Protein AF-A0A182IVU2-F1 (afdb_monomer_lite)

Secondary structure (DSSP, 8-state):
-HHHHHHHHHHT---SS--SHHHHHHH-EEETT-HHHHHHHHHHTTS--EEEEEEEEETTEEEEEEEETTEEEEEEEESHHHHHHHHHHHHHHHHHHHSEEE---SS--TT--SB--------TTS--TTSHHHHHHHHTT--SS--STTS-S-SSPPP-----S-SPTT----------GGGTTTT--S-HHHHHHHHHHHHHH--SS---B-TTS-HHHHHHHT-

pLDDT: mean 79.56, std 14.29, range [41.53, 97.25]

InterPro domains:
  IPR000467 G-patch domain [PF01585] (130-171)
  IPR000467 G-patch domain [PS50174] (129-174)
  IPR000467 G-patch domain [SM00443] (127-172)
  IPR039146 G patch domain and ankyrin repeat-containing protein 1 [PTHR20923] (47-181)

Organism: Anopheles atroparvus (NCBI:txid41427)

Sequence (227 aa):
MDNMRRWQIENLRPIIPTYTLADIFQNIVVVNNSLKETTEWFERLGGGTISLVMQQLQYGVYEVKAYVCNFFITKSAGPYEQAHSQCVADLVEILKNYCYQVNYIRRFPMLHYNVEKLTGETDPKCLRKDNVGYRMLQRLGWTGGPLGYKQTGIVDPINVPAKHDRRGLGCTKETKKKRSSKVLESECTMDTAFYGDLMESALVRKPYYDLIFSPEFTESERIILTR

Foldseek 3Di:
DVVVVVVVVVQQDQDPPDDDPLSLQSLFEAEQLDPVVRQVVCVVVVSFGKDWDWDDDDVQKIKIWIDTNNHTDDIAMGGPVVRVVVNSVVVSVVSVVRHHYDYDDPDDDLPDAPAEFPPPPPPVQDDDCPDPVNVVCVVVVDPAAADDPVSPHDRGDDDDDDDPDPDDPPDPDDPPDPDDLVVLVVPDPGDLVVLLVVLVVCVVVVDPDDRGYRPPDDPSNVVSSVD

Structure (mmCIF, N/CA/C/O backbone):
data_AF-A0A182IVU2-F1
#
_entry.id   AF-A0A182IVU2-F1
#
loop_
_atom_site.group_PDB
_atom_site.id
_atom_site.type_symbol
_atom_site.label_atom_id
_atom_site.label_alt_id
_atom_site.label_comp_id
_atom_site.label_asym_id
_atom_site.label_entity_id
_atom_site.label_seq_id
_atom_site.pdbx_PDB_ins_code
_atom_site.Cartn_x
_atom_site.Cartn_y
_atom_site.Cartn_z
_atom_site.occupancy
_atom_site.B_iso_or_equiv
_atom_site.auth_seq_id
_atom_site.auth_comp_id
_atom_site.auth_asym_id
_atom_site.auth_atom_id
_atom_site.pdbx_PDB_model_num
ATOM 1 N N . MET A 1 1 ? 12.479 -21.471 2.595 1.00 48.94 1 MET A N 1
ATOM 2 C CA . MET A 1 1 ? 11.601 -20.279 2.581 1.00 48.94 1 MET A CA 1
ATOM 3 C C . MET A 1 1 ? 10.226 -20.564 1.975 1.00 48.94 1 MET A C 1
ATOM 5 O O . MET A 1 1 ? 9.259 -19.974 2.440 1.00 48.94 1 MET A O 1
ATOM 9 N N . ASP A 1 2 ? 10.095 -21.506 1.034 1.00 59.75 2 ASP A N 1
ATOM 10 C CA . ASP A 1 2 ? 8.807 -21.796 0.375 1.00 59.75 2 ASP A CA 1
ATOM 11 C C . ASP A 1 2 ? 7.715 -22.376 1.287 1.00 59.75 2 ASP A C 1
ATOM 13 O O . ASP A 1 2 ? 6.562 -21.977 1.161 1.00 59.75 2 ASP A O 1
ATOM 17 N N . ASN A 1 3 ? 8.048 -23.245 2.251 1.00 64.00 3 ASN A N 1
ATOM 18 C CA . ASN A 1 3 ? 7.046 -23.807 3.175 1.00 64.00 3 ASN A CA 1
ATOM 19 C C . ASN A 1 3 ? 6.442 -22.763 4.123 1.00 64.00 3 ASN A C 1
ATOM 21 O O . ASN A 1 3 ? 5.240 -22.782 4.360 1.00 64.00 3 ASN A O 1
ATOM 25 N N . MET A 1 4 ? 7.248 -21.821 4.621 1.00 56.78 4 MET A N 1
ATOM 26 C CA . MET A 1 4 ? 6.752 -20.767 5.511 1.00 56.78 4 MET A CA 1
ATOM 27 C C . MET A 1 4 ? 5.857 -19.781 4.759 1.00 56.78 4 MET A C 1
ATOM 29 O O . MET A 1 4 ? 4.796 -19.413 5.251 1.00 56.78 4 MET A O 1
ATOM 33 N N . ARG A 1 5 ? 6.236 -19.421 3.528 1.00 59.81 5 ARG A N 1
ATOM 34 C CA . ARG A 1 5 ? 5.429 -18.545 2.675 1.00 59.81 5 ARG A CA 1
ATOM 35 C C . ARG A 1 5 ? 4.108 -19.200 2.263 1.00 59.81 5 ARG A C 1
ATOM 37 O O . ARG A 1 5 ? 3.079 -18.537 2.273 1.00 59.81 5 ARG A O 1
ATOM 44 N N . ARG A 1 6 ? 4.119 -20.497 1.935 1.00 65.38 6 ARG A N 1
ATOM 45 C CA . ARG A 1 6 ? 2.897 -21.266 1.637 1.00 65.38 6 ARG A CA 1
ATOM 46 C C . ARG A 1 6 ? 1.967 -21.338 2.846 1.00 65.38 6 ARG A C 1
ATOM 48 O O . ARG A 1 6 ? 0.792 -21.026 2.704 1.00 65.38 6 ARG A O 1
ATOM 55 N N . TRP A 1 7 ? 2.508 -21.632 4.028 1.00 66.75 7 TRP A N 1
ATOM 56 C CA . TRP A 1 7 ? 1.748 -21.645 5.280 1.00 66.75 7 TRP A CA 1
ATOM 57 C C . TRP A 1 7 ? 1.152 -20.268 5.620 1.00 66.75 7 TRP A C 1
ATOM 59 O O . TRP A 1 7 ? 0.004 -20.169 6.042 1.00 66.75 7 TRP A O 1
ATOM 69 N N . GLN A 1 8 ? 1.892 -19.180 5.383 1.00 61.16 8 GLN A N 1
ATOM 70 C CA . GLN A 1 8 ? 1.375 -17.817 5.554 1.00 61.16 8 GLN A CA 1
ATOM 71 C C . GLN A 1 8 ? 0.229 -17.508 4.579 1.00 61.16 8 GLN A C 1
ATOM 73 O O . GLN A 1 8 ? -0.778 -16.947 4.991 1.00 61.16 8 GLN A O 1
ATOM 78 N N . ILE A 1 9 ? 0.347 -17.901 3.306 1.00 65.56 9 ILE A N 1
ATOM 79 C CA . ILE A 1 9 ? -0.699 -17.688 2.290 1.00 65.56 9 ILE A CA 1
ATOM 80 C C . ILE A 1 9 ? -1.964 -18.502 2.600 1.00 65.56 9 ILE A C 1
ATOM 82 O O . ILE A 1 9 ? -3.071 -18.011 2.394 1.00 65.56 9 ILE A O 1
ATOM 86 N N . GLU A 1 10 ? -1.825 -19.728 3.107 1.00 64.88 10 GLU A N 1
ATOM 87 C CA . GLU A 1 10 ? -2.974 -20.546 3.514 1.00 64.88 10 GLU A CA 1
ATOM 88 C C . GLU A 1 10 ? -3.738 -19.946 4.701 1.00 64.88 10 GLU A C 1
ATOM 90 O O . GLU A 1 10 ? -4.965 -20.024 4.721 1.00 64.88 10 GLU A O 1
ATOM 95 N N . ASN A 1 11 ? -3.043 -19.282 5.631 1.00 64.62 11 ASN A N 1
ATOM 96 C CA . ASN A 1 11 ? -3.657 -18.629 6.794 1.00 64.62 11 ASN A CA 1
ATOM 97 C C . ASN A 1 11 ? -4.231 -17.227 6.515 1.00 64.62 11 ASN A C 1
ATOM 99 O O . ASN A 1 11 ? -4.993 -16.714 7.331 1.00 64.62 11 ASN A O 1
ATOM 103 N N . LEU A 1 12 ? -3.915 -16.620 5.366 1.00 68.69 12 LEU A N 1
ATOM 104 C CA . LEU A 1 12 ? -4.453 -15.319 4.936 1.00 68.69 12 LEU A CA 1
ATOM 105 C C . LEU A 1 12 ? -5.815 -15.424 4.231 1.00 68.69 12 LEU A C 1
ATOM 107 O O . LEU A 1 12 ? -6.271 -14.466 3.605 1.00 68.69 12 LEU A O 1
ATOM 111 N N . ARG A 1 13 ? -6.464 -16.590 4.273 1.00 72.69 13 ARG A N 1
ATOM 112 C CA . ARG A 1 13 ? -7.792 -16.754 3.683 1.00 72.69 13 ARG A CA 1
ATOM 113 C C . ARG A 1 13 ? -8.841 -16.112 4.592 1.00 72.69 13 ARG A C 1
ATOM 115 O O . ARG A 1 13 ? -8.870 -16.444 5.776 1.00 72.69 13 ARG A O 1
ATOM 122 N N . PRO A 1 14 ? -9.713 -15.244 4.053 1.00 75.38 14 PRO A N 1
ATOM 123 C CA . PRO A 1 14 ? -10.787 -14.673 4.843 1.00 75.38 14 PRO A CA 1
ATOM 124 C C . PRO A 1 14 ? -11.773 -15.770 5.262 1.00 75.38 14 PRO A C 1
ATOM 126 O O . PRO A 1 14 ? -12.156 -16.621 4.454 1.00 75.38 14 PRO A O 1
ATOM 129 N N . ILE A 1 15 ? -12.189 -15.746 6.525 1.00 80.38 15 ILE A N 1
ATOM 130 C CA . ILE A 1 15 ? -13.212 -16.632 7.076 1.00 80.38 15 ILE A CA 1
ATOM 131 C C . ILE A 1 15 ? -14.576 -16.033 6.758 1.00 80.38 15 ILE A C 1
ATOM 133 O O . ILE A 1 15 ? -14.937 -14.976 7.269 1.00 80.38 15 ILE A O 1
ATOM 137 N N . ILE A 1 16 ? -15.346 -16.702 5.905 1.00 79.12 16 ILE A N 1
ATOM 138 C CA . ILE A 1 16 ? -16.698 -16.279 5.537 1.00 79.12 16 ILE A CA 1
ATOM 139 C C . ILE A 1 16 ? -17.607 -17.512 5.584 1.00 79.12 16 ILE A C 1
ATOM 141 O O . ILE A 1 16 ? -17.300 -18.496 4.907 1.00 79.12 16 ILE A O 1
ATOM 145 N N . PRO A 1 17 ? -18.738 -17.481 6.312 1.00 78.94 17 PRO A N 1
ATOM 146 C CA . PRO A 1 17 ? -19.243 -16.393 7.166 1.00 78.94 17 PRO A CA 1
ATOM 147 C C . PRO A 1 17 ? -18.521 -16.284 8.525 1.00 78.94 17 PRO A C 1
ATOM 149 O O . PRO A 1 17 ? -18.014 -17.269 9.051 1.00 78.94 17 PRO A O 1
ATOM 152 N N . THR A 1 18 ? -18.500 -15.081 9.108 1.00 81.50 18 THR A N 1
ATOM 153 C CA . THR A 1 18 ? -17.927 -14.813 10.441 1.00 81.50 18 THR A CA 1
ATOM 154 C C . THR A 1 18 ? -18.971 -14.994 11.541 1.00 81.50 18 THR A C 1
ATOM 156 O O . THR A 1 18 ? -20.041 -14.386 11.460 1.00 81.50 18 THR A O 1
ATOM 159 N N . TYR A 1 19 ? -18.653 -15.748 12.597 1.00 81.38 19 TYR A N 1
ATOM 160 C CA . TYR A 1 19 ? -19.562 -15.955 13.738 1.00 81.38 19 TYR A CA 1
ATOM 161 C C . TYR A 1 19 ? -18.982 -15.473 15.065 1.00 81.38 19 TYR A C 1
ATOM 163 O O . TYR A 1 19 ? -19.731 -15.115 15.975 1.00 81.38 19 TYR A O 1
ATOM 171 N N . THR A 1 20 ? -17.657 -15.462 15.182 1.00 87.25 20 THR A N 1
ATOM 172 C CA . THR A 1 20 ? -16.948 -15.060 16.393 1.00 87.25 20 THR A CA 1
ATOM 173 C C . THR A 1 20 ? -16.102 -13.812 16.161 1.00 87.25 20 THR A C 1
ATOM 175 O O . THR A 1 20 ? -15.758 -13.457 15.034 1.00 87.25 20 THR A O 1
ATOM 178 N N . LEU A 1 21 ? -15.721 -13.154 17.257 1.00 85.69 21 LEU A N 1
ATOM 179 C CA . LEU A 1 21 ? -14.809 -12.010 17.224 1.00 85.69 21 LEU A CA 1
ATOM 180 C C . LEU A 1 21 ? -13.424 -12.384 16.663 1.00 85.69 21 LEU A C 1
ATOM 182 O O . LEU A 1 21 ? -12.796 -11.570 15.993 1.00 85.69 21 LEU A O 1
ATOM 186 N N . ALA A 1 22 ? -12.976 -13.623 16.885 1.00 86.75 22 ALA A N 1
ATOM 187 C CA . ALA A 1 22 ? -11.723 -14.128 16.330 1.00 86.75 22 ALA A CA 1
ATOM 188 C C . ALA A 1 22 ? -11.781 -14.238 14.797 1.00 86.75 22 ALA A C 1
ATOM 190 O O . ALA A 1 22 ? -10.858 -13.780 14.125 1.00 86.75 22 ALA A O 1
ATOM 191 N N . ASP A 1 23 ? -12.889 -14.753 14.248 1.00 87.50 23 ASP A N 1
ATOM 192 C CA . ASP A 1 23 ? -13.089 -14.850 12.793 1.00 87.50 23 ASP A CA 1
ATOM 193 C C . ASP A 1 23 ? -13.058 -13.463 12.138 1.00 87.50 23 ASP A C 1
ATOM 195 O O . ASP A 1 23 ? -12.483 -13.269 11.069 1.00 87.50 23 ASP A O 1
ATOM 199 N N . ILE A 1 24 ? -13.662 -12.478 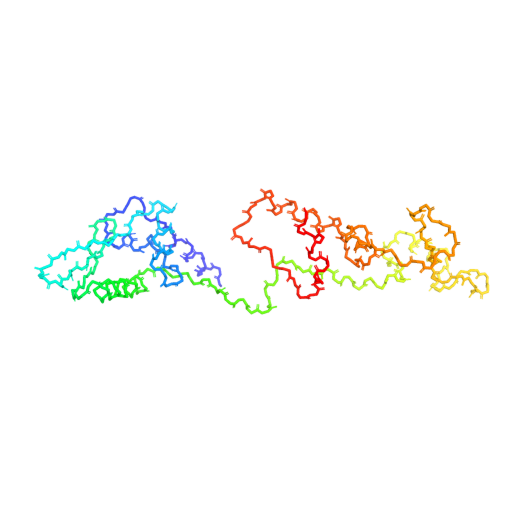12.809 1.00 87.31 24 ILE A N 1
ATOM 200 C CA . ILE A 1 24 ? -13.684 -11.087 12.356 1.00 87.31 24 ILE A CA 1
ATOM 201 C C . ILE A 1 24 ? -12.268 -10.505 12.347 1.00 87.31 24 ILE A C 1
ATOM 203 O O . ILE A 1 24 ? -11.863 -9.915 11.350 1.00 87.31 24 ILE A O 1
ATOM 207 N N . PHE A 1 25 ? -11.498 -10.683 13.422 1.00 89.19 25 PHE A N 1
ATOM 208 C CA . PHE A 1 25 ? -10.127 -10.170 13.505 1.00 89.19 25 PHE A CA 1
ATOM 209 C C . PHE A 1 25 ? -9.191 -10.798 12.471 1.00 89.19 25 PHE A C 1
ATOM 211 O O . PHE A 1 25 ? -8.332 -10.102 11.934 1.00 89.19 25 PHE A O 1
ATOM 218 N N . GLN A 1 26 ? -9.400 -12.067 12.112 1.00 86.94 26 GLN A N 1
ATOM 219 C CA . GLN A 1 26 ? -8.646 -12.707 11.032 1.00 86.94 26 GLN A CA 1
ATOM 220 C C . GLN A 1 26 ? -8.914 -12.069 9.659 1.00 86.94 26 GLN A C 1
ATOM 222 O O . GLN A 1 26 ? -8.038 -12.075 8.793 1.00 86.94 26 GLN A O 1
ATOM 227 N N . ASN A 1 27 ? -10.090 -11.467 9.474 1.00 88.25 27 ASN A N 1
ATOM 228 C CA . ASN A 1 27 ? -10.468 -10.772 8.245 1.00 88.25 27 ASN A CA 1
ATOM 229 C C . ASN A 1 27 ? -10.040 -9.299 8.212 1.00 88.25 27 ASN A C 1
ATOM 231 O O . ASN A 1 27 ? -10.160 -8.655 7.167 1.00 88.25 27 ASN A O 1
ATOM 235 N N . ILE A 1 28 ? -9.565 -8.743 9.329 1.00 89.62 28 ILE A N 1
ATOM 236 C CA . ILE A 1 28 ? -9.122 -7.351 9.398 1.00 89.62 28 ILE A CA 1
ATOM 237 C C . ILE A 1 28 ? -7.627 -7.272 9.120 1.00 89.62 28 ILE A C 1
ATOM 239 O O . ILE A 1 28 ? -6.807 -7.979 9.706 1.00 89.62 28 ILE A O 1
ATOM 243 N N . VAL A 1 29 ? -7.269 -6.323 8.261 1.00 89.62 29 VAL A N 1
ATOM 244 C CA . VAL A 1 29 ? -5.886 -5.920 8.032 1.00 89.62 29 VAL A CA 1
ATOM 245 C C . VAL A 1 29 ? -5.753 -4.454 8.419 1.00 89.62 29 VAL A C 1
ATOM 247 O O . VAL A 1 29 ? -6.389 -3.595 7.818 1.00 89.62 29 VAL A O 1
ATOM 250 N N . VAL A 1 30 ? -4.929 -4.160 9.422 1.00 89.56 30 VAL A N 1
ATOM 251 C CA . VAL A 1 30 ? -4.627 -2.799 9.878 1.00 89.56 30 VAL A CA 1
ATOM 252 C C . VAL A 1 30 ? -3.716 -2.122 8.867 1.00 89.56 30 VAL A C 1
ATOM 254 O O . VAL A 1 30 ? -2.589 -2.566 8.644 1.00 89.56 30 VAL A O 1
ATOM 257 N N . VAL A 1 31 ? -4.187 -1.022 8.282 1.00 87.94 31 VAL A N 1
ATOM 258 C CA . VAL A 1 31 ? -3.493 -0.310 7.203 1.00 87.94 31 VAL A CA 1
ATOM 259 C C . VAL A 1 31 ? -2.899 1.002 7.730 1.00 87.94 31 VAL A C 1
ATOM 261 O O . VAL A 1 31 ? -3.623 1.875 8.205 1.00 87.94 31 VAL A O 1
ATOM 264 N N . ASN A 1 32 ? -1.568 1.134 7.687 1.00 82.75 32 ASN A N 1
ATOM 265 C CA . ASN A 1 32 ? -0.776 2.306 8.132 1.00 82.75 32 ASN A CA 1
ATOM 266 C C . ASN A 1 32 ? -1.090 2.848 9.515 1.00 82.75 32 ASN A C 1
ATOM 268 O O . ASN A 1 32 ? -0.986 4.055 9.748 1.00 82.75 32 ASN A O 1
ATOM 272 N N . ASN A 1 33 ? -1.509 1.979 10.430 1.00 83.62 33 ASN A N 1
ATOM 273 C CA . ASN A 1 33 ? -1.962 2.395 11.754 1.00 83.62 33 ASN A CA 1
ATOM 274 C C . ASN A 1 33 ? -3.058 3.480 11.692 1.00 83.62 33 ASN A C 1
ATOM 276 O O . ASN A 1 33 ? -3.201 4.270 12.623 1.00 83.62 33 ASN A O 1
ATOM 280 N N . SER A 1 34 ? -3.805 3.534 10.587 1.00 86.19 34 SER A N 1
ATOM 281 C CA . SER A 1 34 ? -4.867 4.493 10.328 1.00 86.19 34 SER A CA 1
ATOM 282 C C . SER A 1 34 ? -6.191 3.757 10.405 1.00 86.19 34 SER A C 1
ATOM 284 O O . SER A 1 34 ? -6.476 2.881 9.584 1.00 86.19 34 SER A O 1
ATOM 286 N N . LEU A 1 35 ? -7.017 4.116 11.393 1.00 88.56 35 LEU A N 1
ATOM 287 C CA . LEU A 1 35 ? -8.344 3.522 11.539 1.00 88.56 35 LEU A CA 1
ATOM 288 C C . LEU A 1 35 ? -9.181 3.749 10.276 1.00 88.56 35 LEU A C 1
ATOM 290 O O . LEU A 1 35 ? -9.802 2.813 9.797 1.00 88.56 35 LEU A O 1
ATOM 294 N N . LYS A 1 36 ? -9.117 4.953 9.695 1.00 89.31 36 LYS A N 1
ATOM 295 C CA . LYS A 1 36 ? -9.850 5.314 8.474 1.00 89.31 36 LYS A CA 1
ATOM 296 C C . LYS A 1 36 ? -9.479 4.434 7.276 1.00 89.31 36 LYS A C 1
ATOM 298 O O . LYS A 1 36 ? -10.343 3.982 6.538 1.00 89.31 36 LYS A O 1
ATOM 303 N N . GLU A 1 37 ? -8.191 4.191 7.059 1.00 88.31 37 GLU A N 1
ATOM 304 C CA . GLU A 1 37 ? -7.777 3.334 5.941 1.00 88.31 37 GLU A CA 1
ATOM 305 C C . GLU A 1 37 ? -8.147 1.879 6.209 1.00 88.31 37 GLU A C 1
ATOM 307 O O . GLU A 1 37 ? -8.629 1.187 5.320 1.00 88.31 37 GLU A O 1
ATOM 312 N N . THR A 1 38 ? -7.977 1.437 7.455 1.00 91.44 38 THR A N 1
ATOM 313 C CA . THR A 1 38 ? -8.376 0.098 7.895 1.00 91.44 38 THR A CA 1
ATOM 314 C C . THR A 1 38 ? -9.874 -0.132 7.669 1.00 91.44 38 THR A C 1
ATOM 316 O O . THR A 1 38 ? -10.248 -1.166 7.122 1.00 91.44 38 THR A O 1
ATOM 319 N N . THR A 1 39 ? -10.731 0.839 8.011 1.00 91.94 39 THR A N 1
ATOM 320 C CA . THR A 1 39 ? -12.181 0.763 7.773 1.00 91.94 39 THR A CA 1
ATOM 321 C C . THR A 1 39 ? -12.508 0.696 6.283 1.00 91.94 39 THR A C 1
ATOM 323 O O . THR A 1 39 ? -13.266 -0.175 5.869 1.00 91.94 39 THR A O 1
ATOM 326 N N . GLU A 1 40 ? -11.889 1.551 5.461 1.00 90.00 40 GLU A N 1
ATOM 327 C CA . GLU A 1 40 ? -12.125 1.570 4.010 1.00 90.00 40 GLU A CA 1
ATOM 328 C C . GLU A 1 40 ? -11.737 0.242 3.342 1.00 90.00 40 GLU A C 1
ATOM 330 O O . GLU A 1 40 ? -12.454 -0.255 2.472 1.00 90.00 40 GLU A O 1
ATOM 335 N N . TRP A 1 41 ? -10.608 -0.352 3.738 1.00 88.06 41 TRP A N 1
ATOM 336 C CA . TRP A 1 41 ? -10.167 -1.644 3.208 1.00 88.06 41 TRP A CA 1
ATOM 337 C C . TRP A 1 41 ? -11.063 -2.793 3.653 1.00 88.06 41 TRP A C 1
ATOM 339 O O . TRP A 1 41 ? -11.409 -3.646 2.837 1.00 88.06 41 TRP A O 1
ATOM 349 N N . PHE A 1 42 ? -11.468 -2.798 4.920 1.00 90.56 42 PHE A N 1
ATOM 350 C CA . PHE A 1 42 ? -12.345 -3.825 5.464 1.00 90.56 42 PHE A CA 1
ATOM 351 C C . PHE A 1 42 ? -13.717 -3.844 4.772 1.00 90.56 42 PHE A C 1
ATOM 353 O O . PHE A 1 42 ? -14.204 -4.911 4.392 1.00 90.56 42 PHE A O 1
ATOM 360 N N . GLU A 1 43 ? -14.290 -2.667 4.506 1.00 89.56 43 GLU A N 1
ATOM 361 C CA . GLU A 1 43 ? -15.549 -2.527 3.767 1.00 89.56 43 GLU A CA 1
ATOM 362 C C . GLU A 1 43 ? -15.406 -2.942 2.299 1.00 89.56 43 GLU A C 1
ATOM 364 O O . GLU A 1 43 ? -16.231 -3.695 1.781 1.00 89.56 43 GLU A O 1
ATOM 369 N N . ARG A 1 44 ? -14.329 -2.511 1.625 1.00 83.75 44 ARG A N 1
ATOM 370 C CA . ARG A 1 44 ? -14.057 -2.867 0.219 1.00 83.75 44 ARG A CA 1
ATOM 371 C C . ARG A 1 44 ? -13.916 -4.367 -0.007 1.00 83.75 44 ARG A C 1
ATOM 373 O O . ARG A 1 44 ? -14.296 -4.855 -1.067 1.00 83.75 44 ARG A O 1
ATOM 380 N N . LEU A 1 45 ? -13.357 -5.081 0.965 1.00 83.69 45 LEU A N 1
ATOM 381 C CA . LEU A 1 45 ? -13.181 -6.531 0.909 1.00 83.69 45 LEU A CA 1
ATOM 382 C C . LEU A 1 45 ? -14.440 -7.303 1.334 1.00 83.69 45 LEU A C 1
ATOM 384 O O . LEU A 1 45 ? -14.423 -8.531 1.333 1.00 83.69 45 LEU A O 1
ATOM 388 N N . GLY A 1 46 ? -15.527 -6.608 1.689 1.00 82.06 46 GLY A N 1
ATOM 389 C CA . GLY A 1 46 ? -16.768 -7.233 2.147 1.00 82.06 46 GLY A CA 1
ATOM 390 C C . GLY A 1 46 ? -16.654 -7.887 3.526 1.00 82.06 46 GLY A C 1
ATOM 391 O O . GLY A 1 46 ? -17.461 -8.754 3.849 1.00 82.06 46 GLY A O 1
ATOM 392 N N . GLY A 1 47 ? -15.662 -7.497 4.336 1.00 79.00 47 GLY A N 1
ATOM 393 C CA . GLY A 1 47 ? -15.452 -8.033 5.684 1.00 79.00 47 GLY A CA 1
ATOM 394 C C . GLY A 1 47 ? -16.452 -7.502 6.718 1.00 79.00 47 GLY A C 1
ATOM 395 O O . GLY A 1 47 ? -16.672 -8.143 7.745 1.00 79.00 47 GLY A O 1
ATOM 396 N N . GLY A 1 48 ? -17.086 -6.360 6.429 1.00 86.94 48 GLY A N 1
ATOM 397 C CA . GLY A 1 48 ? -18.075 -5.692 7.274 1.00 86.94 48 GLY A CA 1
ATOM 398 C C . GLY A 1 48 ? -17.714 -4.227 7.519 1.00 86.94 48 GLY A C 1
ATOM 399 O O . GLY A 1 48 ? -17.018 -3.622 6.711 1.00 86.94 48 GLY A O 1
ATOM 400 N N . THR A 1 49 ? -18.175 -3.663 8.639 1.00 90.44 49 THR A N 1
ATOM 401 C CA . THR A 1 49 ? -17.980 -2.242 8.984 1.00 90.44 49 THR A CA 1
ATOM 402 C C . THR A 1 49 ? -17.425 -2.094 10.397 1.00 90.44 49 THR A C 1
ATOM 404 O O . THR A 1 49 ? -17.857 -2.784 11.325 1.00 90.44 49 THR A O 1
ATOM 407 N N . ILE A 1 50 ? -16.489 -1.159 10.564 1.00 94.19 50 ILE A N 1
ATOM 408 C CA . ILE A 1 50 ? -16.003 -0.689 11.865 1.00 94.19 50 ILE A CA 1
ATOM 409 C C . ILE A 1 50 ? -16.648 0.676 12.122 1.00 94.19 50 ILE A C 1
ATOM 411 O O . ILE A 1 50 ? -16.522 1.581 11.299 1.00 94.19 50 ILE A O 1
ATOM 415 N N . SER A 1 51 ? -17.350 0.831 13.240 1.00 94.12 51 SER A N 1
ATOM 416 C CA . SER A 1 51 ? -18.119 2.036 13.552 1.00 94.12 51 SER A CA 1
ATOM 417 C C . SER A 1 51 ? -17.818 2.573 14.949 1.00 94.12 51 SER A C 1
ATOM 419 O O . SER A 1 51 ? -17.485 1.837 15.878 1.00 94.12 51 SER A O 1
ATOM 421 N N . LEU A 1 52 ? -17.939 3.892 15.090 1.00 94.81 52 LEU A N 1
ATOM 422 C CA . LEU A 1 52 ? -17.817 4.609 16.355 1.00 94.81 52 LEU A CA 1
ATOM 423 C C . LEU A 1 52 ? -19.170 5.242 16.674 1.00 94.81 52 LEU A C 1
ATOM 425 O O . LEU A 1 52 ? -19.728 5.968 15.852 1.00 94.81 52 LEU A O 1
ATOM 429 N N . VAL A 1 53 ? -19.699 4.968 17.863 1.00 95.62 53 VAL A N 1
ATOM 430 C CA . VAL A 1 53 ? -20.977 5.506 18.337 1.00 95.62 53 VAL A CA 1
ATOM 431 C C . VAL A 1 53 ? -20.713 6.416 19.525 1.00 95.62 53 VAL A C 1
ATOM 433 O O . VAL A 1 53 ? -20.067 6.009 20.489 1.00 95.62 53 VAL A O 1
ATOM 436 N N . MET A 1 54 ? -21.228 7.642 19.460 1.00 94.19 54 MET A N 1
ATOM 437 C CA . MET A 1 54 ? -21.141 8.611 20.550 1.00 94.19 54 MET A CA 1
ATOM 438 C C . MET A 1 54 ? -22.451 8.682 21.334 1.00 94.19 54 MET A C 1
ATOM 440 O O . MET A 1 54 ? -23.538 8.653 20.756 1.00 94.19 54 MET A O 1
ATOM 444 N N . GLN A 1 55 ? -22.346 8.826 22.650 1.00 94.62 55 GLN A N 1
ATOM 445 C CA . GLN A 1 55 ? -23.475 9.018 23.550 1.00 94.62 55 GLN A CA 1
ATOM 446 C C . GLN A 1 55 ? -23.127 10.079 24.593 1.00 94.62 55 GLN A C 1
ATOM 448 O O . GLN A 1 55 ? -22.075 10.022 25.223 1.00 94.62 55 GLN A O 1
ATOM 453 N N . GLN A 1 56 ? -24.011 11.049 24.810 1.00 93.62 56 GLN A N 1
ATOM 454 C CA . GLN A 1 56 ? -23.827 12.027 25.879 1.00 93.62 56 GLN A CA 1
ATOM 455 C C . GLN A 1 56 ? -24.213 11.408 27.231 1.00 93.62 56 GLN A C 1
ATOM 457 O O . GLN A 1 56 ? -25.325 10.903 27.383 1.00 93.62 56 GLN A O 1
ATOM 462 N N . LEU A 1 57 ? -23.299 11.445 28.206 1.00 90.75 57 LEU A N 1
ATOM 463 C CA . LEU A 1 57 ? -23.545 10.969 29.575 1.00 90.75 57 LEU A CA 1
ATOM 464 C C . LEU A 1 57 ? -24.032 12.108 30.472 1.00 90.75 57 LEU A C 1
ATOM 466 O O . LEU A 1 57 ? -24.996 11.958 31.217 1.00 90.75 57 LEU A O 1
ATOM 470 N N . GLN A 1 58 ? -23.334 13.242 30.410 1.00 90.88 58 GLN A N 1
ATOM 471 C CA . GLN A 1 58 ? -23.593 14.434 31.216 1.00 90.88 58 GLN A CA 1
ATOM 472 C C . GLN A 1 58 ? -23.315 15.692 30.384 1.00 90.88 58 GLN A C 1
ATOM 474 O O . GLN A 1 58 ? -22.841 15.622 29.245 1.00 90.88 58 GLN A O 1
ATOM 479 N N . TYR A 1 59 ? -23.609 16.870 30.932 1.00 90.38 59 TYR A N 1
ATOM 480 C CA . TYR A 1 59 ? -23.272 18.128 30.269 1.00 90.38 59 TYR A CA 1
ATOM 481 C C . TYR A 1 59 ? -21.753 18.216 30.037 1.00 90.38 59 TYR A C 1
ATOM 483 O O . TYR A 1 59 ? -20.976 18.187 30.987 1.00 90.38 59 TYR A O 1
ATOM 491 N N . GLY A 1 60 ? -21.332 18.269 28.770 1.00 88.38 60 GLY A N 1
ATOM 492 C CA . GLY A 1 60 ? -19.918 18.320 28.378 1.00 88.38 60 GLY A CA 1
ATOM 493 C C . GLY A 1 60 ? -19.152 16.988 28.411 1.00 88.38 60 GLY A C 1
ATOM 494 O O . GLY A 1 60 ? -17.990 16.972 28.010 1.00 88.38 60 GLY A O 1
ATOM 495 N N . VAL A 1 61 ? -19.776 15.878 28.829 1.00 94.06 61 VAL A N 1
ATOM 496 C CA . VAL A 1 61 ? -19.132 14.553 28.907 1.00 94.06 61 VAL A CA 1
ATOM 497 C C . VAL A 1 61 ? -19.809 13.571 27.957 1.00 94.06 61 VAL A C 1
ATOM 499 O O . VAL A 1 61 ? -21.006 13.290 28.069 1.00 94.06 61 VAL A O 1
ATOM 502 N N . TYR A 1 62 ? -19.013 13.014 27.051 1.00 95.12 62 TYR A N 1
ATOM 503 C CA . TYR A 1 62 ? -19.416 12.064 26.023 1.00 95.12 62 TYR A CA 1
ATOM 504 C C . TYR A 1 62 ? -18.717 10.720 26.244 1.00 95.12 62 TYR A C 1
ATOM 506 O O . TYR A 1 62 ? -17.547 10.668 26.617 1.00 95.12 62 TYR A O 1
ATOM 514 N N . GLU A 1 63 ? -19.440 9.632 26.005 1.00 96.25 63 GLU A N 1
ATOM 515 C CA . GLU A 1 63 ? -18.913 8.275 25.887 1.00 96.25 63 GLU A CA 1
ATOM 516 C C . GLU A 1 63 ? -18.833 7.920 24.400 1.00 96.25 63 GLU A C 1
ATOM 518 O O . GLU A 1 63 ? -19.814 8.075 23.670 1.00 96.25 63 GLU A O 1
ATOM 523 N N . VAL A 1 64 ? -17.675 7.445 23.947 1.00 97.06 64 VAL A N 1
ATOM 524 C CA . VAL A 1 64 ? -17.475 6.946 22.581 1.00 97.06 64 VAL A CA 1
ATOM 525 C C . VAL A 1 64 ? -17.223 5.446 22.660 1.00 97.06 64 VAL A C 1
ATOM 527 O O . VAL A 1 64 ? -16.382 4.995 23.436 1.00 97.06 64 VAL A O 1
ATOM 530 N N . LYS A 1 65 ? -17.975 4.665 21.880 1.00 97.25 65 LYS A N 1
ATOM 531 C CA . LYS A 1 65 ? -17.893 3.200 21.814 1.00 97.25 65 LYS A CA 1
ATOM 532 C C . LYS A 1 65 ? -17.507 2.759 20.411 1.00 97.25 65 LYS A C 1
ATOM 534 O O . LYS A 1 65 ? -18.114 3.207 19.440 1.00 97.25 65 LYS A O 1
ATOM 539 N N . ALA A 1 66 ? -16.541 1.854 20.320 1.00 96.56 66 ALA A N 1
ATOM 540 C CA . ALA A 1 66 ? -16.107 1.241 19.075 1.00 96.56 66 ALA A CA 1
ATOM 541 C C . ALA A 1 66 ? -16.747 -0.133 18.874 1.00 96.56 66 ALA A C 1
ATOM 543 O O . ALA A 1 66 ? -16.724 -0.980 19.774 1.00 96.56 66 ALA A O 1
ATOM 544 N N . TYR A 1 67 ? -17.254 -0.355 17.664 1.00 94.75 67 TYR A N 1
ATOM 545 C CA . TYR A 1 67 ? -17.850 -1.608 17.234 1.00 94.75 67 TYR A CA 1
ATOM 546 C C . TYR A 1 67 ? -17.226 -2.100 15.932 1.00 94.75 67 TYR A C 1
ATOM 548 O O . TYR A 1 67 ? -16.883 -1.309 15.056 1.00 94.75 67 TYR A O 1
ATOM 556 N N . VAL A 1 68 ? -17.133 -3.417 15.779 1.00 93.44 68 VAL A N 1
ATOM 557 C CA . VAL A 1 68 ? -16.727 -4.077 14.534 1.00 93.44 68 VAL A CA 1
ATOM 558 C C . VAL A 1 68 ? -17.767 -5.132 14.202 1.00 93.44 68 VAL A C 1
ATOM 560 O O . VAL A 1 68 ? -17.997 -6.032 15.004 1.00 93.44 68 VAL A O 1
ATOM 563 N N . CYS A 1 6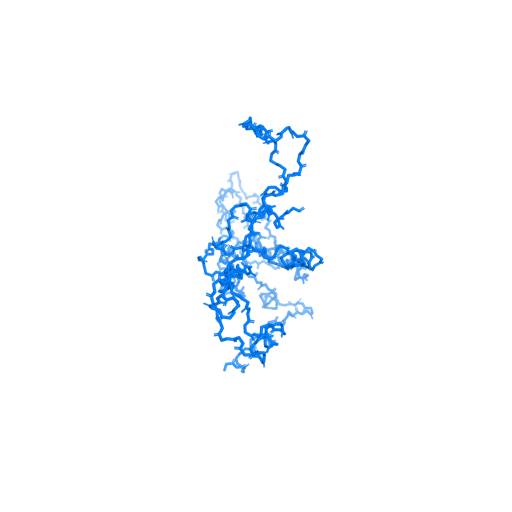9 ? -18.435 -5.012 13.055 1.00 89.00 69 CYS A N 1
ATOM 564 C CA . CYS A 1 69 ? -19.545 -5.894 12.671 1.00 89.00 69 CYS A CA 1
ATOM 565 C C . CYS A 1 69 ? -20.587 -6.055 13.800 1.00 89.00 69 CYS A C 1
ATOM 567 O O . CYS A 1 69 ? -21.076 -7.152 14.053 1.00 89.00 69 CYS A O 1
ATOM 569 N N . ASN A 1 70 ? -20.896 -4.955 14.502 1.00 88.75 70 ASN A N 1
ATOM 570 C CA . ASN A 1 70 ? -21.770 -4.873 15.685 1.00 88.75 70 ASN A CA 1
ATOM 571 C C . ASN A 1 70 ? -21.239 -5.507 16.986 1.00 88.75 70 ASN A C 1
ATOM 573 O O . ASN A 1 70 ? -21.916 -5.429 18.011 1.00 88.75 70 ASN A O 1
ATOM 577 N N . PHE A 1 71 ? -20.027 -6.065 17.006 1.00 90.81 71 PHE A N 1
ATOM 578 C CA . PHE A 1 71 ? -19.374 -6.500 18.242 1.00 90.81 71 PHE A CA 1
ATOM 579 C C . PHE A 1 71 ? -18.693 -5.328 18.937 1.00 90.81 71 PHE A C 1
ATOM 581 O O . PHE A 1 71 ? -17.936 -4.586 18.318 1.00 90.81 71 PHE A O 1
ATOM 588 N N . PHE A 1 72 ? -18.952 -5.173 20.232 1.00 94.31 72 PHE A N 1
ATOM 589 C CA . PHE A 1 72 ? -18.304 -4.163 21.062 1.00 94.31 72 PHE A CA 1
ATOM 590 C C . PHE A 1 72 ? -16.826 -4.507 21.294 1.00 94.31 72 PHE A C 1
ATOM 592 O O . PHE A 1 72 ? -16.526 -5.628 21.701 1.00 94.31 72 PHE A O 1
ATOM 599 N N . ILE A 1 73 ? -15.927 -3.537 21.082 1.00 94.75 73 ILE A N 1
ATOM 600 C CA . ILE A 1 73 ? -14.478 -3.723 21.266 1.00 94.75 73 ILE A CA 1
ATOM 601 C C . ILE A 1 73 ? -13.942 -2.905 22.442 1.00 94.75 73 ILE A C 1
ATOM 603 O O . ILE A 1 73 ? -13.355 -3.455 23.369 1.00 94.75 73 ILE A O 1
ATOM 607 N N . THR A 1 74 ? -14.120 -1.584 22.401 1.00 96.31 74 THR A N 1
ATOM 608 C CA . THR A 1 74 ? -13.573 -0.665 23.407 1.00 96.31 74 THR A CA 1
ATOM 609 C C . THR A 1 74 ? -14.455 0.569 23.564 1.00 96.31 74 THR A C 1
ATOM 611 O O . THR A 1 74 ? -15.309 0.862 22.722 1.00 96.31 74 THR A O 1
ATOM 614 N N . LYS A 1 75 ? -14.259 1.295 24.664 1.00 96.62 75 LYS A N 1
ATOM 615 C CA . LYS A 1 75 ? -14.941 2.552 24.955 1.00 96.62 75 LYS A CA 1
ATOM 616 C C . LYS A 1 75 ? -14.050 3.513 25.722 1.00 96.62 75 LYS A C 1
ATOM 618 O O . LYS A 1 75 ? -13.208 3.091 26.505 1.00 96.62 75 LYS A O 1
ATOM 623 N N . SER A 1 76 ? -14.339 4.796 25.582 1.00 96.69 76 SER A N 1
ATOM 624 C CA . SER A 1 76 ? -13.731 5.871 26.362 1.00 96.69 76 SER A CA 1
ATOM 625 C C . SER A 1 76 ? -14.801 6.888 26.772 1.00 96.69 76 SER A C 1
ATOM 627 O O . SER A 1 76 ? -15.873 6.962 26.165 1.00 96.69 76 SER A O 1
ATOM 629 N N . ALA A 1 77 ? -14.522 7.678 27.808 1.00 95.19 77 ALA A N 1
ATOM 630 C CA . ALA A 1 77 ? -15.407 8.744 28.264 1.00 95.19 77 ALA A CA 1
ATOM 631 C C . ALA A 1 77 ? -14.612 10.010 28.593 1.00 95.19 77 ALA A C 1
ATOM 633 O O . ALA A 1 77 ? -13.484 9.933 29.076 1.00 95.19 77 ALA A O 1
ATOM 634 N N . GLY A 1 78 ? -15.208 11.173 28.341 1.00 94.50 78 GLY A N 1
ATOM 635 C CA . GLY A 1 78 ? -14.589 12.472 28.596 1.00 94.50 78 GLY A CA 1
ATOM 636 C C . GLY A 1 78 ? -15.171 13.578 27.714 1.00 94.50 78 GLY A C 1
ATOM 637 O O . GLY A 1 78 ? -16.228 13.396 27.106 1.00 94.50 78 GLY A O 1
ATOM 638 N N . PRO A 1 79 ? -14.499 14.735 27.616 1.00 94.75 79 PRO A N 1
ATOM 639 C CA . PRO A 1 79 ? -14.790 15.720 26.578 1.00 94.75 79 PRO A CA 1
ATOM 640 C C . PRO A 1 79 ? -14.722 15.071 25.192 1.00 94.75 79 PRO A C 1
ATOM 642 O O . PRO A 1 79 ? -13.890 14.192 24.971 1.00 94.75 79 PRO A O 1
ATOM 645 N N . TYR A 1 80 ? -15.566 15.507 24.253 1.00 91.81 80 TYR A N 1
ATOM 646 C CA . TYR A 1 80 ? -15.744 14.836 22.957 1.00 91.81 80 TYR A CA 1
ATOM 647 C C . TYR A 1 80 ? -14.425 14.535 22.223 1.00 91.81 80 TYR A C 1
ATOM 649 O O . TYR A 1 80 ? -14.180 13.385 21.867 1.00 91.81 80 TYR A O 1
ATOM 657 N N . GLU A 1 81 ? -13.554 15.533 22.036 1.00 92.88 81 GLU A N 1
ATOM 658 C CA . GLU A 1 81 ? -12.289 15.346 21.309 1.00 92.88 81 GLU A CA 1
ATOM 659 C C . GLU A 1 81 ? -11.362 14.338 22.000 1.00 92.88 81 GLU A C 1
ATOM 661 O O . GLU A 1 81 ? -10.752 13.489 21.345 1.00 92.88 81 GLU A O 1
ATOM 666 N N . GLN A 1 82 ? -11.290 14.392 23.331 1.00 93.38 82 GLN A N 1
ATOM 667 C CA . GLN A 1 82 ? -10.450 13.501 24.125 1.00 93.38 82 GLN A CA 1
ATOM 668 C C . GLN A 1 82 ? -11.008 12.076 24.132 1.00 93.38 82 GLN A C 1
ATOM 670 O O . GLN A 1 82 ? -10.271 11.126 23.891 1.00 93.38 82 GLN A O 1
ATOM 675 N N . ALA A 1 83 ? -12.315 11.918 24.350 1.00 95.12 83 ALA A N 1
ATOM 676 C CA . ALA A 1 83 ? -12.971 10.619 24.297 1.00 95.12 83 ALA A CA 1
ATOM 677 C C . ALA A 1 83 ? -12.795 9.989 22.906 1.00 95.12 83 ALA A C 1
ATOM 679 O O . ALA A 1 83 ? -12.334 8.855 22.793 1.00 95.12 83 ALA A O 1
ATOM 680 N N . HIS A 1 84 ? -13.065 10.736 21.834 1.00 94.12 84 HIS A N 1
ATOM 681 C CA . HIS A 1 84 ? -12.917 10.238 20.470 1.00 94.12 84 HIS A CA 1
ATOM 682 C C . HIS A 1 84 ? -11.475 9.807 20.163 1.00 94.12 84 HIS A C 1
ATOM 684 O O . HIS A 1 84 ? -11.249 8.681 19.723 1.00 94.12 84 HIS A O 1
ATOM 690 N N . SER A 1 85 ? -10.490 10.674 20.418 1.00 93.25 85 SER A N 1
ATOM 691 C CA . SER A 1 85 ? -9.075 10.364 20.163 1.00 93.25 85 SER A CA 1
ATOM 692 C C . SER A 1 85 ? -8.570 9.176 20.985 1.00 93.25 85 SER A C 1
ATOM 694 O O . SER A 1 85 ? -7.892 8.314 20.425 1.00 93.25 85 SER A O 1
ATOM 696 N N . GLN A 1 86 ? -8.957 9.072 22.260 1.00 94.75 86 GLN A N 1
ATOM 697 C CA . GLN A 1 86 ? -8.596 7.938 23.111 1.00 94.75 86 GLN A CA 1
ATOM 698 C C . GLN A 1 86 ? -9.244 6.636 22.625 1.00 94.75 86 GLN A C 1
ATOM 700 O O . GLN A 1 86 ? -8.557 5.633 22.483 1.00 94.75 86 GLN A O 1
ATOM 705 N N . CYS A 1 87 ? -10.538 6.656 22.282 1.00 96.19 87 CYS A N 1
ATOM 706 C CA . CYS A 1 87 ? -11.237 5.470 21.775 1.00 96.19 87 CYS A CA 1
ATOM 707 C C . CYS A 1 87 ? -10.581 4.940 20.496 1.00 96.19 87 CYS A C 1
ATOM 709 O O . CYS A 1 87 ? -10.398 3.735 20.339 1.00 96.19 87 CYS A O 1
ATOM 711 N N . VAL A 1 88 ? -10.197 5.846 19.591 1.00 94.12 88 VAL A N 1
ATOM 712 C CA . VAL A 1 88 ? -9.492 5.496 18.354 1.00 94.12 88 VAL A CA 1
ATOM 713 C C . VAL A 1 88 ? -8.108 4.922 18.650 1.00 94.12 88 VAL A C 1
ATOM 715 O O . VAL A 1 88 ? -7.736 3.923 18.037 1.00 94.12 88 VAL A O 1
ATOM 718 N N . ALA A 1 89 ? -7.350 5.522 19.572 1.00 92.06 89 ALA A N 1
ATOM 719 C CA . ALA A 1 89 ? -6.029 5.030 19.956 1.00 92.06 89 ALA A CA 1
ATOM 720 C C . ALA A 1 89 ? -6.107 3.614 20.547 1.00 92.06 89 ALA A C 1
ATOM 722 O O . ALA A 1 89 ? -5.422 2.718 20.052 1.00 92.06 89 ALA A O 1
ATOM 723 N N . ASP A 1 90 ? -7.007 3.403 21.510 1.00 94.25 90 ASP A N 1
ATOM 724 C CA . ASP A 1 90 ? -7.230 2.111 22.162 1.00 94.25 90 ASP A CA 1
ATOM 725 C C . ASP A 1 90 ? -7.688 1.054 21.145 1.00 94.25 90 ASP A C 1
ATOM 727 O O . ASP A 1 90 ? -7.207 -0.078 21.141 1.00 94.25 90 ASP A O 1
ATOM 731 N N . LEU A 1 91 ? -8.596 1.421 20.230 1.00 94.69 91 LEU A N 1
ATOM 732 C CA . LEU A 1 91 ? -9.070 0.517 19.183 1.00 94.69 91 LEU A CA 1
ATOM 733 C C . LEU A 1 91 ? -7.933 0.107 18.245 1.00 94.69 91 LEU A C 1
ATOM 735 O O . LEU A 1 91 ? -7.779 -1.074 17.946 1.00 94.69 91 LEU A O 1
ATOM 739 N N . VAL A 1 92 ? -7.128 1.065 17.780 1.00 91.56 92 VAL A N 1
ATOM 740 C CA . VAL A 1 92 ? -5.988 0.778 16.900 1.00 91.56 92 VAL A CA 1
ATOM 741 C C . VAL A 1 92 ? -4.950 -0.082 17.619 1.00 91.56 92 VAL A C 1
ATOM 743 O O . VAL A 1 92 ? -4.372 -0.965 16.993 1.00 91.56 92 VAL A O 1
ATOM 746 N N . GLU A 1 93 ? -4.716 0.131 18.913 1.00 91.88 93 GLU A N 1
ATOM 747 C CA . GLU A 1 93 ? -3.816 -0.700 19.717 1.00 91.88 93 GLU A CA 1
ATOM 748 C C . GLU A 1 93 ? -4.313 -2.147 19.832 1.00 91.88 93 GLU A C 1
ATOM 750 O O . GLU A 1 93 ? -3.547 -3.083 19.597 1.00 91.88 93 GLU A O 1
ATOM 755 N N . ILE A 1 94 ? -5.608 -2.345 20.090 1.00 93.06 94 ILE A N 1
ATOM 756 C CA . ILE A 1 94 ? -6.224 -3.677 20.097 1.00 93.06 94 ILE A CA 1
ATOM 757 C C . ILE A 1 94 ? -6.078 -4.331 18.719 1.00 93.06 94 ILE A C 1
ATOM 759 O O . ILE A 1 94 ? -5.564 -5.443 18.616 1.00 93.06 94 ILE A O 1
ATOM 763 N N . LEU A 1 95 ? -6.464 -3.640 17.643 1.00 92.44 95 LEU A N 1
ATOM 764 C CA . LEU A 1 95 ? -6.365 -4.192 16.290 1.00 92.44 95 LEU A CA 1
ATOM 765 C C . LEU A 1 95 ? -4.917 -4.545 15.927 1.00 92.44 95 LEU A C 1
ATOM 767 O O . LEU A 1 95 ? -4.675 -5.582 15.323 1.00 92.44 95 LEU A O 1
ATOM 771 N N . LYS A 1 96 ? -3.936 -3.741 16.344 1.00 89.00 96 LYS A N 1
ATOM 772 C CA . LYS A 1 96 ? -2.514 -4.043 16.135 1.00 89.00 96 LYS A CA 1
ATOM 773 C C . LYS A 1 96 ? -2.072 -5.341 16.806 1.00 89.00 96 LYS A C 1
ATOM 775 O O . LYS A 1 96 ? -1.235 -6.036 16.238 1.00 89.00 96 LYS A O 1
ATOM 780 N N . 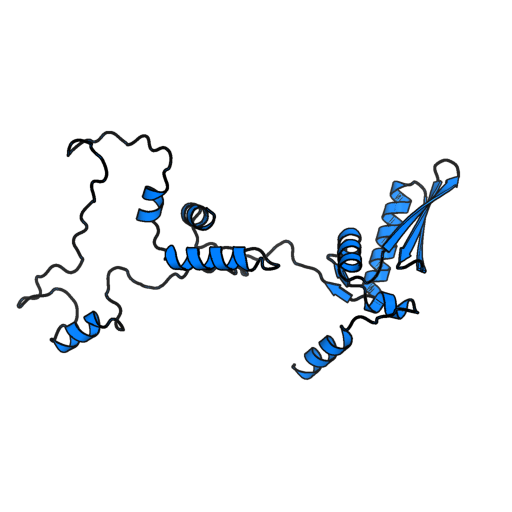ASN A 1 97 ? -2.596 -5.640 17.991 1.00 89.88 97 ASN A N 1
ATOM 781 C CA . ASN A 1 97 ? -2.205 -6.821 18.759 1.00 89.88 97 ASN A CA 1
ATOM 782 C C . ASN A 1 97 ? -2.856 -8.109 18.240 1.00 89.88 97 ASN A C 1
ATOM 784 O O . ASN A 1 97 ? -2.265 -9.178 18.376 1.00 89.88 97 ASN A O 1
ATOM 788 N N . TYR A 1 98 ? -4.050 -8.012 17.648 1.00 88.06 98 TYR A N 1
ATOM 789 C CA . TYR A 1 98 ? -4.845 -9.185 17.268 1.00 88.06 98 TYR A CA 1
ATOM 790 C C . TYR A 1 98 ? -5.043 -9.381 15.758 1.00 88.06 98 TYR A C 1
ATOM 792 O O . TYR A 1 98 ? -5.445 -10.467 15.352 1.00 88.06 98 TYR A O 1
ATOM 800 N N . CYS A 1 99 ? -4.779 -8.371 14.926 1.00 89.62 99 CYS A N 1
ATOM 801 C CA . CYS A 1 99 ? -5.012 -8.416 13.480 1.00 89.62 99 CYS A CA 1
ATOM 802 C C . CYS A 1 99 ? -3.699 -8.305 12.692 1.00 89.62 99 CYS A C 1
ATOM 804 O O . CYS A 1 99 ? -2.671 -7.837 13.192 1.00 89.62 99 CYS A O 1
ATOM 806 N N . TYR A 1 100 ? -3.740 -8.692 11.416 1.00 87.62 100 TYR A N 1
ATOM 807 C CA . TYR A 1 100 ? -2.607 -8.503 10.512 1.00 87.62 100 TYR A CA 1
ATOM 808 C C . TYR A 1 100 ? -2.350 -7.017 10.259 1.00 87.62 100 TYR A C 1
ATOM 810 O O . TYR A 1 100 ? -3.276 -6.212 10.239 1.00 87.62 100 TYR A O 1
ATOM 818 N N . GLN A 1 101 ? -1.091 -6.648 10.024 1.00 86.69 101 GLN A N 1
ATOM 819 C CA . GLN A 1 101 ? -0.699 -5.264 9.769 1.00 86.69 101 GLN A CA 1
ATOM 820 C C . GLN A 1 101 ? -0.037 -5.128 8.402 1.00 86.69 101 GLN A C 1
ATOM 822 O O . GLN A 1 101 ? 0.869 -5.886 8.055 1.00 86.69 101 GLN A O 1
ATOM 827 N N . VAL A 1 102 ? -0.449 -4.108 7.656 1.00 86.19 102 VAL A N 1
ATOM 828 C CA . VAL A 1 102 ? 0.191 -3.674 6.418 1.00 86.19 102 VAL A CA 1
ATOM 829 C C . VAL A 1 102 ? 0.500 -2.190 6.545 1.00 86.19 102 VAL A C 1
ATOM 831 O O . VAL A 1 102 ? -0.381 -1.335 6.540 1.00 86.19 102 VAL A O 1
ATOM 834 N N . ASN A 1 103 ? 1.787 -1.878 6.645 1.00 79.06 103 ASN A N 1
ATOM 835 C CA . ASN A 1 103 ? 2.274 -0.510 6.582 1.00 79.06 103 ASN A CA 1
ATOM 836 C C . ASN A 1 103 ? 2.938 -0.322 5.221 1.00 79.06 103 ASN A C 1
ATOM 838 O O . ASN A 1 103 ? 3.945 -0.971 4.932 1.00 79.06 103 ASN A O 1
ATOM 842 N N . TYR A 1 104 ? 2.384 0.551 4.383 1.00 70.06 104 TYR A N 1
ATOM 843 C CA . TYR A 1 104 ? 3.086 1.002 3.195 1.00 70.06 104 TYR A CA 1
ATOM 844 C C . TYR A 1 104 ? 3.985 2.184 3.560 1.00 70.06 104 TYR A C 1
ATOM 846 O O . TYR A 1 104 ? 3.620 3.114 4.281 1.00 70.06 104 TYR A O 1
ATOM 854 N N . ILE A 1 105 ? 5.216 2.138 3.074 1.00 58.00 105 ILE A N 1
ATOM 855 C CA . ILE A 1 105 ? 6.197 3.182 3.327 1.00 58.00 105 ILE A CA 1
ATOM 856 C C . ILE A 1 105 ? 5.794 4.410 2.498 1.00 58.00 105 ILE A C 1
ATOM 858 O O . ILE A 1 105 ? 5.956 4.420 1.285 1.00 58.00 105 ILE A O 1
ATOM 862 N N . ARG A 1 106 ? 5.279 5.467 3.144 1.00 54.06 106 ARG A N 1
ATOM 863 C CA . ARG A 1 106 ? 4.956 6.751 2.478 1.00 54.06 106 ARG A CA 1
ATOM 864 C C . ARG A 1 106 ? 6.197 7.566 2.075 1.00 54.06 106 ARG A C 1
ATOM 866 O O . ARG A 1 106 ? 6.082 8.510 1.302 1.00 54.06 106 ARG A O 1
ATOM 873 N N . ARG A 1 107 ? 7.377 7.236 2.616 1.00 45.97 107 ARG A N 1
ATOM 874 C CA . ARG A 1 107 ? 8.671 7.861 2.285 1.00 45.97 107 ARG A CA 1
ATOM 875 C C . ARG A 1 107 ? 9.574 6.839 1.619 1.00 45.97 107 ARG A C 1
ATOM 877 O O . ARG A 1 107 ? 10.333 6.147 2.290 1.00 45.97 107 ARG A O 1
ATOM 884 N N . PHE A 1 108 ? 9.444 6.728 0.308 1.00 51.94 108 PHE A N 1
ATOM 885 C CA . PHE A 1 108 ? 10.253 5.821 -0.489 1.00 51.94 108 PHE A CA 1
ATOM 886 C C . PHE A 1 108 ? 11.732 6.234 -0.394 1.00 51.94 108 PHE A C 1
ATOM 888 O O . PHE A 1 108 ? 12.063 7.375 -0.729 1.00 51.94 108 PHE A O 1
ATOM 895 N N . PRO A 1 109 ? 12.638 5.353 0.072 1.00 48.59 109 PRO A N 1
ATOM 896 C CA . PRO A 1 109 ? 14.063 5.532 -0.164 1.00 48.59 109 PRO A CA 1
ATOM 897 C C . PRO A 1 109 ? 14.283 5.638 -1.678 1.00 48.59 109 PRO A C 1
ATOM 899 O O . PRO A 1 109 ? 13.557 5.010 -2.445 1.00 48.59 109 PRO A O 1
ATOM 902 N N . MET A 1 110 ? 15.292 6.399 -2.098 1.00 47.62 110 MET A N 1
ATOM 903 C CA . MET A 1 110 ? 15.685 6.706 -3.489 1.00 47.62 110 MET A CA 1
ATOM 904 C C . MET A 1 110 ? 15.873 5.498 -4.450 1.00 47.62 110 MET A C 1
ATOM 906 O O . MET A 1 110 ? 16.297 5.688 -5.582 1.00 47.62 110 MET A O 1
ATOM 910 N N . LEU A 1 111 ? 15.585 4.267 -4.018 1.00 50.88 111 LEU A N 1
ATOM 911 C CA . LEU A 1 111 ? 15.993 2.993 -4.619 1.00 50.88 111 LEU A CA 1
ATOM 912 C C . LEU A 1 111 ? 14.841 2.139 -5.189 1.00 50.88 111 LEU A C 1
ATOM 914 O O . LEU A 1 111 ? 15.076 0.996 -5.571 1.00 50.88 111 LEU A O 1
ATOM 918 N N . HIS A 1 112 ? 13.604 2.642 -5.249 1.00 58.09 112 HIS A N 1
ATOM 919 C CA . HIS A 1 112 ? 12.471 1.911 -5.846 1.00 58.09 112 HIS A CA 1
ATOM 920 C C . HIS A 1 112 ? 11.777 2.714 -6.950 1.00 58.09 112 HIS A C 1
ATOM 922 O O . HIS A 1 112 ? 10.581 2.989 -6.891 1.00 58.09 112 HIS A O 1
ATOM 928 N N . TYR A 1 113 ? 12.544 3.097 -7.968 1.00 72.25 113 TYR A N 1
ATOM 929 C CA . TYR A 1 113 ? 11.977 3.417 -9.274 1.00 72.25 113 TYR A CA 1
ATOM 930 C C . TYR A 1 113 ? 11.484 2.123 -9.936 1.00 72.25 113 TYR A C 1
ATOM 932 O O . TYR A 1 113 ? 12.137 1.087 -9.861 1.00 72.25 113 TYR A O 1
ATOM 940 N N . ASN A 1 114 ? 10.306 2.166 -10.553 1.00 76.56 114 ASN A N 1
ATOM 941 C CA . ASN A 1 114 ? 9.761 1.063 -11.358 1.00 76.56 114 ASN A CA 1
ATOM 942 C C . ASN A 1 114 ? 9.739 1.407 -12.856 1.00 76.56 114 ASN A C 1
ATOM 944 O O . ASN A 1 114 ? 9.324 0.588 -13.674 1.00 76.56 114 ASN A O 1
ATOM 948 N N . VAL A 1 115 ? 10.216 2.606 -13.204 1.00 83.50 115 VAL A N 1
ATOM 949 C CA . VAL A 1 115 ? 10.558 3.012 -14.562 1.00 83.50 115 VAL A CA 1
ATOM 950 C C . VAL A 1 115 ? 12.018 3.443 -14.551 1.00 83.50 115 VAL A C 1
ATOM 952 O O . VAL A 1 115 ? 12.355 4.535 -14.092 1.00 83.50 115 VAL A O 1
ATOM 955 N N . GLU A 1 116 ? 12.885 2.553 -15.020 1.00 83.81 116 GLU A N 1
ATOM 956 C CA . GLU A 1 116 ? 14.318 2.797 -15.161 1.00 83.81 116 GLU A CA 1
ATOM 957 C C . GLU A 1 116 ? 14.611 3.433 -16.511 1.00 83.81 116 GLU A C 1
ATOM 959 O O . GLU A 1 116 ? 14.112 2.977 -17.544 1.00 83.81 116 GLU A O 1
ATOM 964 N N . LYS A 1 117 ? 15.448 4.474 -16.512 1.00 82.75 117 LYS A N 1
ATOM 965 C CA . LYS A 1 117 ? 15.988 4.998 -17.758 1.00 82.75 117 LYS A CA 1
ATOM 966 C C . LYS A 1 117 ? 16.966 3.964 -18.280 1.00 82.75 117 LYS A C 1
ATOM 968 O O . LYS A 1 117 ? 18.032 3.777 -17.706 1.00 82.75 117 LYS A O 1
ATOM 973 N N . LEU A 1 118 ? 16.612 3.318 -19.383 1.00 75.44 118 LEU A N 1
ATOM 974 C CA . LEU A 1 118 ? 17.526 2.500 -20.168 1.00 75.44 118 LEU A CA 1
ATOM 975 C C . LEU A 1 118 ? 18.669 3.387 -20.685 1.00 75.44 118 LEU A C 1
ATOM 977 O O . LEU A 1 118 ? 18.640 3.890 -21.807 1.00 75.44 118 LEU A O 1
ATOM 981 N N . THR A 1 119 ? 19.687 3.590 -19.852 1.00 62.62 119 THR A N 1
ATOM 982 C CA . THR A 1 119 ? 21.002 4.074 -20.256 1.00 62.62 119 THR A CA 1
ATOM 983 C C . THR A 1 119 ? 21.687 2.914 -20.950 1.00 62.62 119 THR A C 1
ATOM 985 O O . THR A 1 119 ? 22.562 2.253 -20.393 1.00 62.62 119 THR A O 1
ATOM 988 N N . GLY A 1 120 ? 21.247 2.600 -22.165 1.00 52.69 120 GLY A N 1
ATOM 989 C CA . GLY A 1 120 ? 22.110 1.827 -23.032 1.00 52.69 120 GLY A CA 1
ATOM 990 C C . GLY A 1 120 ? 23.439 2.571 -23.092 1.00 52.69 120 GLY A C 1
ATOM 991 O O . GLY A 1 120 ? 23.465 3.745 -23.463 1.00 52.69 120 GLY A O 1
ATOM 992 N N . GLU A 1 121 ? 24.538 1.897 -22.759 1.00 47.16 121 GLU A N 1
ATOM 993 C CA . GLU A 1 121 ? 25.864 2.219 -23.293 1.00 47.16 121 GLU A CA 1
ATOM 994 C C . GLU A 1 121 ? 25.842 2.014 -24.817 1.00 47.16 121 GLU A C 1
ATOM 996 O O . GLU A 1 121 ? 26.585 1.238 -25.407 1.00 47.16 121 GLU A O 1
ATOM 1001 N N . THR A 1 122 ? 24.917 2.665 -25.501 1.00 45.38 122 THR A N 1
ATOM 1002 C CA . THR A 1 122 ? 25.067 2.954 -26.902 1.00 45.38 122 THR A CA 1
ATOM 1003 C C . THR A 1 122 ? 25.857 4.233 -26.896 1.00 45.38 122 THR A C 1
ATOM 1005 O O . THR A 1 122 ? 25.277 5.309 -26.802 1.00 45.38 122 THR A O 1
ATOM 1008 N N . ASP A 1 123 ? 27.181 4.113 -26.959 1.00 46.41 123 ASP A N 1
ATOM 1009 C CA . ASP A 1 123 ? 27.976 5.153 -27.589 1.00 46.41 123 ASP A CA 1
ATOM 1010 C C . ASP A 1 123 ? 27.267 5.419 -28.930 1.00 46.41 123 ASP A C 1
ATOM 1012 O O . ASP A 1 123 ? 27.308 4.558 -29.817 1.00 46.41 123 ASP A O 1
ATOM 1016 N N . PRO A 1 124 ? 26.540 6.541 -29.102 1.00 52.22 124 PRO A N 1
ATOM 1017 C CA . PRO A 1 124 ? 25.724 6.759 -30.299 1.00 52.22 124 PRO A CA 1
ATOM 1018 C C . PRO A 1 124 ? 26.600 6.889 -31.557 1.00 52.22 124 PRO A C 1
ATOM 1020 O O . PRO A 1 124 ? 26.101 6.983 -32.674 1.00 52.22 124 PRO A O 1
ATOM 1023 N N . LYS A 1 125 ? 27.923 6.886 -31.361 1.00 54.19 125 LYS A N 1
ATOM 1024 C CA . LYS A 1 125 ? 28.972 6.970 -32.367 1.00 54.19 125 LYS A CA 1
ATOM 1025 C C . LYS A 1 125 ? 29.326 5.628 -33.011 1.00 54.19 125 LYS A C 1
ATOM 1027 O O . LYS A 1 125 ? 30.010 5.635 -34.027 1.00 54.19 125 LYS A O 1
ATOM 1032 N N . CYS A 1 126 ? 28.901 4.481 -32.467 1.00 60.06 126 CYS A N 1
ATOM 1033 C CA . CYS A 1 126 ? 29.321 3.181 -32.999 1.00 60.06 126 CYS A CA 1
ATOM 1034 C C . CYS A 1 126 ? 28.149 2.246 -33.318 1.00 60.06 126 CYS A C 1
ATOM 1036 O O . CYS A 1 126 ? 27.240 2.037 -32.516 1.00 60.06 126 CYS A O 1
ATOM 1038 N N . LEU A 1 127 ? 28.199 1.629 -34.503 1.00 71.00 127 LEU A N 1
ATOM 1039 C CA . LEU A 1 127 ? 27.291 0.547 -34.875 1.00 71.00 127 LEU A CA 1
ATOM 1040 C C . LEU A 1 127 ? 27.473 -0.632 -33.912 1.00 71.00 127 LEU A C 1
ATOM 1042 O O . LEU A 1 127 ? 28.589 -1.110 -33.699 1.00 71.00 127 LEU A O 1
ATOM 1046 N N . ARG A 1 128 ? 26.366 -1.138 -33.361 1.00 77.38 128 ARG A N 1
ATOM 1047 C CA . ARG A 1 128 ? 26.409 -2.293 -32.461 1.00 77.38 128 ARG A CA 1
ATOM 1048 C C . ARG A 1 128 ? 26.962 -3.529 -33.174 1.00 77.38 128 ARG A C 1
ATOM 1050 O O . ARG A 1 128 ? 26.633 -3.789 -34.332 1.00 77.38 128 ARG A O 1
ATOM 1057 N N . LYS A 1 129 ? 27.746 -4.338 -32.454 1.00 79.94 129 LYS A N 1
ATOM 1058 C CA . LYS A 1 129 ? 28.402 -5.540 -33.005 1.00 79.94 129 LYS A CA 1
ATOM 1059 C C . LYS A 1 129 ? 27.427 -6.620 -33.482 1.00 79.94 129 LYS A C 1
ATOM 1061 O O . LYS A 1 129 ? 27.756 -7.416 -34.358 1.00 79.94 129 LYS A O 1
ATOM 1066 N N . ASP A 1 130 ? 26.234 -6.652 -32.904 1.00 83.50 130 ASP A N 1
ATOM 1067 C CA . ASP A 1 130 ? 25.151 -7.564 -33.262 1.00 83.50 130 ASP A CA 1
ATOM 1068 C C . ASP A 1 130 ? 24.319 -7.083 -34.465 1.00 83.50 130 ASP A C 1
ATOM 1070 O O . ASP A 1 130 ? 23.527 -7.854 -35.008 1.00 83.50 130 ASP A O 1
ATOM 1074 N N . ASN A 1 131 ? 24.530 -5.852 -34.945 1.00 86.81 131 ASN A N 1
ATOM 1075 C CA . ASN A 1 131 ? 23.847 -5.327 -36.123 1.00 86.81 131 ASN A CA 1
ATOM 1076 C C . ASN A 1 131 ? 24.272 -6.082 -37.398 1.00 86.81 131 ASN A C 1
ATOM 1078 O O . ASN A 1 131 ? 25.455 -6.336 -37.643 1.00 86.81 131 ASN A O 1
ATOM 1082 N N . VAL A 1 132 ? 23.302 -6.408 -38.257 1.00 89.56 132 VAL A N 1
ATOM 1083 C CA . VAL A 1 132 ? 23.548 -7.138 -39.513 1.00 89.56 132 VAL A CA 1
ATOM 1084 C C . VAL A 1 132 ? 24.528 -6.388 -40.424 1.00 89.56 132 VAL A C 1
ATOM 1086 O O . VAL A 1 132 ? 25.444 -7.006 -40.965 1.00 89.56 132 VAL A O 1
ATOM 1089 N N . GLY A 1 133 ? 24.396 -5.064 -40.540 1.00 89.75 133 GLY A N 1
ATOM 1090 C CA . GLY A 1 133 ? 25.293 -4.221 -41.333 1.00 89.75 133 GLY A CA 1
ATOM 1091 C C . GLY A 1 133 ? 26.721 -4.199 -40.785 1.00 89.75 133 GLY A C 1
ATOM 1092 O O . GLY A 1 133 ? 27.670 -4.316 -41.556 1.00 89.75 133 GLY A O 1
ATOM 1093 N N . TYR A 1 134 ? 26.885 -4.166 -39.459 1.00 90.25 134 TYR A N 1
ATOM 1094 C CA . TYR A 1 134 ? 28.201 -4.264 -38.818 1.00 90.25 134 TYR A CA 1
ATOM 1095 C C . TYR A 1 134 ? 28.903 -5.585 -39.167 1.00 90.25 134 TYR A C 1
ATOM 1097 O O . TYR A 1 134 ? 30.059 -5.597 -39.591 1.00 90.25 134 TYR A O 1
ATOM 1105 N N . ARG A 1 135 ? 28.181 -6.709 -39.068 1.00 92.06 135 ARG A N 1
ATOM 1106 C CA . ARG A 1 135 ? 28.711 -8.040 -39.410 1.00 92.06 135 ARG A CA 1
ATOM 1107 C C . ARG A 1 135 ? 29.038 -8.174 -40.896 1.00 92.06 135 ARG A C 1
ATOM 1109 O O . ARG A 1 135 ? 30.010 -8.841 -41.247 1.00 92.06 135 ARG A O 1
ATOM 1116 N N . MET A 1 136 ? 28.240 -7.562 -41.770 1.00 93.88 136 MET A N 1
ATOM 1117 C CA . MET A 1 136 ? 28.522 -7.524 -43.207 1.00 93.88 136 MET A CA 1
ATOM 1118 C C . MET A 1 136 ? 29.791 -6.724 -43.509 1.00 93.88 136 MET A C 1
ATOM 1120 O O . MET A 1 136 ? 30.652 -7.228 -44.225 1.00 93.88 136 MET A O 1
ATOM 1124 N N . LEU A 1 137 ? 29.957 -5.537 -42.918 1.00 91.62 137 LEU A N 1
ATOM 1125 C CA . LEU A 1 137 ? 31.164 -4.720 -43.086 1.00 91.62 137 LEU A CA 1
ATOM 1126 C C . LEU A 1 137 ? 32.424 -5.463 -42.627 1.00 91.62 137 LEU A C 1
ATOM 1128 O O . LEU A 1 137 ? 33.412 -5.497 -43.359 1.00 91.62 137 LEU A O 1
ATOM 1132 N N . GLN A 1 138 ? 32.375 -6.131 -41.469 1.00 92.31 138 GLN A N 1
ATOM 1133 C CA . GLN A 1 138 ? 33.494 -6.954 -41.000 1.00 92.31 138 GLN A CA 1
ATOM 1134 C C . GLN A 1 138 ? 33.847 -8.085 -41.972 1.00 92.31 138 GLN A C 1
ATOM 1136 O O . GLN A 1 138 ? 35.021 -8.332 -42.235 1.00 92.31 138 GLN A O 1
ATOM 1141 N N . ARG A 1 139 ? 32.843 -8.751 -42.559 1.00 93.75 139 ARG A N 1
ATOM 1142 C CA . ARG A 1 139 ? 33.064 -9.799 -43.572 1.00 93.75 139 ARG A CA 1
ATOM 1143 C C . ARG A 1 139 ? 33.667 -9.269 -44.872 1.00 93.75 139 ARG A C 1
ATOM 1145 O O . ARG A 1 139 ? 34.341 -10.024 -45.562 1.00 93.75 139 ARG A O 1
ATOM 1152 N N . LEU A 1 140 ? 33.453 -7.993 -45.187 1.00 92.00 140 LEU A N 1
ATOM 1153 C CA . LEU A 1 140 ? 34.092 -7.298 -46.309 1.00 92.00 140 LEU A CA 1
ATOM 1154 C C . LEU A 1 140 ? 35.505 -6.784 -45.969 1.00 92.00 140 LEU A C 1
ATOM 1156 O O . LEU A 1 140 ? 36.122 -6.112 -46.791 1.00 92.00 140 LEU A O 1
ATOM 1160 N N . GLY A 1 141 ? 36.027 -7.107 -44.781 1.00 90.44 141 GLY A N 1
ATOM 1161 C CA . GLY A 1 141 ? 37.381 -6.757 -44.352 1.00 90.44 141 GLY A CA 1
ATOM 1162 C C . GLY A 1 141 ? 37.489 -5.435 -43.593 1.00 90.44 141 GLY A C 1
ATOM 1163 O O . GLY A 1 141 ? 38.601 -4.982 -43.332 1.00 90.44 141 GLY A O 1
ATOM 1164 N N . TRP A 1 142 ? 36.374 -4.801 -43.217 1.00 90.94 142 TRP A N 1
ATOM 1165 C CA . TRP A 1 142 ? 36.420 -3.605 -42.376 1.00 90.94 142 TRP A CA 1
ATOM 1166 C C . TRP A 1 142 ? 36.739 -3.970 -40.923 1.00 90.94 142 TRP A C 1
ATOM 1168 O O . TRP A 1 142 ? 35.978 -4.671 -40.257 1.00 90.94 142 TRP A O 1
ATOM 1178 N N . THR A 1 143 ? 37.855 -3.461 -40.409 1.00 85.75 143 THR A N 1
ATOM 1179 C CA . THR A 1 143 ? 38.332 -3.717 -39.040 1.00 85.75 143 THR A CA 1
ATOM 1180 C C . THR A 1 143 ? 37.915 -2.638 -38.034 1.00 85.75 143 THR A C 1
ATOM 1182 O O . THR A 1 143 ? 38.292 -2.716 -36.867 1.00 85.75 143 THR A O 1
ATOM 1185 N N . GLY A 1 144 ? 37.131 -1.645 -38.467 1.00 84.50 144 GLY A N 1
ATOM 1186 C CA . GLY A 1 144 ? 36.795 -0.440 -37.702 1.00 84.50 144 GLY A CA 1
ATOM 1187 C C . GLY A 1 144 ? 37.491 0.810 -38.253 1.00 84.50 144 GLY A C 1
ATOM 1188 O O . GLY A 1 144 ? 38.441 0.704 -39.023 1.00 84.50 144 GLY A O 1
ATOM 1189 N N . GLY A 1 145 ? 37.014 1.996 -37.864 1.00 85.69 145 GLY A N 1
ATOM 1190 C CA . GLY A 1 145 ? 37.591 3.277 -38.290 1.00 85.69 145 GLY A CA 1
ATOM 1191 C C . GLY A 1 145 ? 37.141 3.762 -39.683 1.00 85.69 145 GLY A C 1
ATOM 1192 O O . GLY A 1 145 ? 36.135 3.276 -40.210 1.00 85.69 145 GLY A O 1
ATOM 1193 N N . PRO A 1 146 ? 37.850 4.747 -40.266 1.00 88.75 146 PRO A N 1
ATOM 1194 C CA . PRO A 1 146 ? 37.505 5.367 -41.546 1.00 88.75 146 PRO A CA 1
ATOM 1195 C C . PRO A 1 146 ? 37.472 4.392 -42.729 1.00 88.75 146 PRO A C 1
ATOM 1197 O O . PRO A 1 146 ? 38.343 3.543 -42.878 1.00 88.75 146 PRO A O 1
ATOM 1200 N N . LEU A 1 147 ? 36.539 4.570 -43.662 1.00 87.56 147 LEU A N 1
ATOM 1201 C CA . LEU A 1 147 ? 36.519 3.780 -44.900 1.00 87.56 147 LEU A CA 1
ATOM 1202 C C . LEU A 1 147 ? 37.498 4.315 -45.966 1.00 87.56 147 LEU A C 1
ATOM 1204 O O . LEU A 1 147 ? 37.910 5.476 -45.945 1.00 87.56 147 LEU A O 1
ATOM 1208 N N . GLY A 1 148 ? 37.848 3.461 -46.934 1.00 87.31 148 GLY A N 1
ATOM 1209 C CA . GLY A 1 148 ? 38.691 3.791 -48.092 1.00 87.31 148 GLY A CA 1
ATOM 1210 C C . GLY A 1 148 ? 40.087 3.159 -48.055 1.00 87.31 148 GLY A C 1
ATOM 1211 O O . GLY A 1 148 ? 40.579 2.757 -47.003 1.00 87.31 148 GLY A O 1
ATOM 1212 N N . TYR A 1 149 ? 40.748 3.092 -49.217 1.00 85.38 149 TYR A N 1
ATOM 1213 C CA . TYR A 1 149 ? 42.058 2.434 -49.382 1.00 85.38 149 TYR A CA 1
ATOM 1214 C C . TYR A 1 149 ? 43.134 2.968 -48.421 1.00 85.38 149 TYR A C 1
ATOM 1216 O O . TYR A 1 149 ? 43.935 2.200 -47.902 1.00 85.38 149 TYR A O 1
ATOM 1224 N N . LYS A 1 150 ? 43.125 4.281 -48.148 1.00 89.94 150 LYS A N 1
ATOM 1225 C CA . LYS A 1 150 ? 44.059 4.939 -47.218 1.00 89.94 150 LYS A CA 1
ATOM 1226 C C . LYS A 1 150 ? 43.499 5.156 -45.808 1.00 89.94 150 LYS A C 1
ATOM 1228 O O . LYS A 1 150 ? 44.153 5.828 -45.024 1.00 89.94 150 LYS A O 1
ATOM 1233 N N . GLN A 1 151 ? 42.302 4.647 -45.495 1.00 85.44 151 GLN A N 1
ATOM 1234 C CA . GLN A 1 151 ? 41.622 4.905 -44.215 1.00 85.44 151 GLN A CA 1
ATOM 1235 C C . GLN A 1 151 ? 41.461 6.413 -43.919 1.00 85.44 151 GLN A C 1
ATOM 1237 O O . GLN A 1 151 ? 41.677 6.875 -42.805 1.00 85.44 151 GLN A O 1
ATOM 1242 N N . THR A 1 152 ? 41.092 7.203 -44.932 1.00 90.00 152 THR A N 1
ATOM 1243 C CA . THR A 1 152 ? 40.922 8.670 -44.828 1.00 90.00 152 THR A CA 1
ATOM 1244 C C . THR A 1 152 ? 39.460 9.114 -44.921 1.00 90.00 152 THR A C 1
ATOM 1246 O O . THR A 1 152 ? 39.186 10.295 -45.122 1.00 90.00 152 THR A O 1
ATOM 1249 N N . GLY A 1 153 ? 38.515 8.175 -44.877 1.00 89.19 153 GLY A N 1
ATOM 1250 C CA . GLY A 1 153 ? 37.088 8.468 -44.942 1.00 89.19 153 GLY A CA 1
ATOM 1251 C C . GLY A 1 153 ? 36.560 9.214 -43.716 1.00 89.19 153 GLY A C 1
ATOM 1252 O O . GLY A 1 153 ? 37.232 9.383 -42.701 1.00 89.19 153 GLY A O 1
ATOM 1253 N N . ILE A 1 154 ? 35.310 9.647 -43.810 1.00 87.50 154 ILE A N 1
ATOM 1254 C CA . ILE A 1 154 ? 34.591 10.227 -42.679 1.00 87.50 154 ILE A CA 1
ATOM 1255 C C . ILE A 1 154 ? 34.232 9.097 -41.703 1.00 87.50 154 ILE A C 1
ATOM 1257 O O . ILE A 1 154 ? 33.746 8.050 -42.132 1.00 87.50 154 ILE A O 1
ATOM 1261 N N . VAL A 1 155 ? 34.501 9.301 -40.411 1.00 83.75 155 VAL A N 1
ATOM 1262 C CA . VAL A 1 155 ? 34.195 8.330 -39.344 1.00 83.75 155 VAL A CA 1
ATOM 1263 C C . VAL A 1 155 ? 32.775 8.527 -38.831 1.00 83.75 155 VAL A C 1
ATOM 1265 O O . VAL A 1 155 ? 31.984 7.588 -38.829 1.00 83.75 155 VAL A O 1
ATOM 1268 N N . ASP A 1 156 ? 32.450 9.761 -38.451 1.00 81.44 156 ASP A N 1
ATOM 1269 C CA . ASP A 1 156 ? 31.147 10.113 -37.898 1.00 81.44 156 ASP A CA 1
ATOM 1270 C C . ASP A 1 156 ? 30.237 10.689 -38.992 1.00 81.44 156 ASP A C 1
ATOM 1272 O O . ASP A 1 156 ? 30.680 11.542 -39.766 1.00 81.44 156 ASP A O 1
ATOM 1276 N N . PRO A 1 157 ? 28.960 10.281 -39.071 1.00 82.69 157 PRO A N 1
ATOM 1277 C CA . PRO A 1 157 ? 28.018 10.852 -40.025 1.00 82.69 157 PRO A CA 1
ATOM 1278 C C . PRO A 1 157 ? 27.958 12.383 -39.949 1.00 82.69 157 PRO A C 1
ATOM 1280 O O . PRO A 1 157 ? 28.005 12.980 -38.873 1.00 82.69 157 PRO A O 1
ATOM 1283 N N . ILE A 1 158 ? 27.811 13.035 -41.104 1.00 83.62 158 ILE A N 1
ATOM 1284 C CA . ILE A 1 158 ? 27.653 14.490 -41.153 1.00 83.62 158 ILE A CA 1
ATOM 1285 C C . ILE A 1 158 ? 26.267 14.853 -40.613 1.00 83.62 158 ILE A C 1
ATOM 1287 O O . ILE A 1 158 ? 25.249 14.471 -41.191 1.00 83.62 158 ILE A O 1
ATOM 1291 N N . ASN A 1 159 ? 26.228 15.651 -39.547 1.00 78.38 159 ASN A N 1
ATOM 1292 C CA . ASN A 1 159 ? 24.984 16.205 -39.027 1.00 78.38 159 ASN A CA 1
ATOM 1293 C C . ASN A 1 159 ? 24.513 17.363 -39.906 1.00 78.38 159 ASN A C 1
ATOM 1295 O O . ASN A 1 159 ? 25.173 18.399 -40.005 1.00 78.38 159 ASN A O 1
ATOM 1299 N N . VAL A 1 160 ? 23.345 17.198 -40.524 1.00 78.69 160 VAL A N 1
ATOM 1300 C CA . VAL A 1 160 ? 22.718 18.243 -41.333 1.00 78.69 160 VAL A CA 1
ATOM 1301 C C . VAL A 1 160 ? 21.611 18.900 -40.508 1.00 78.69 160 VAL A C 1
ATOM 1303 O O . VAL A 1 160 ? 20.629 18.231 -40.181 1.00 78.69 160 VAL A O 1
ATOM 1306 N N . PRO A 1 161 ? 21.720 20.197 -40.164 1.00 71.19 161 PRO A N 1
ATOM 1307 C CA . PRO A 1 161 ? 20.655 20.885 -39.451 1.00 71.19 161 PRO A CA 1
ATOM 1308 C C . PRO A 1 161 ? 19.424 20.996 -40.354 1.00 71.19 161 PRO A C 1
ATOM 1310 O O . PRO A 1 161 ? 19.463 21.606 -41.425 1.00 71.19 161 PRO A O 1
ATOM 1313 N N . ALA A 1 162 ? 18.311 20.411 -39.921 1.00 70.00 162 ALA A N 1
ATOM 1314 C CA . ALA A 1 162 ? 17.073 20.451 -40.677 1.00 70.00 162 ALA A CA 1
ATOM 1315 C C . ALA A 1 162 ? 16.374 21.812 -40.512 1.00 70.00 162 ALA A C 1
ATOM 1317 O O . ALA A 1 162 ? 16.068 22.268 -39.407 1.00 70.00 162 ALA A O 1
ATOM 1318 N N . LYS A 1 163 ? 16.101 22.483 -41.635 1.00 73.88 163 LYS A N 1
ATOM 1319 C CA . LYS A 1 163 ? 15.358 23.745 -41.651 1.00 73.88 163 LYS A CA 1
ATOM 1320 C C . LYS A 1 163 ? 13.861 23.462 -41.751 1.00 73.88 163 LYS A C 1
ATOM 1322 O O . LYS A 1 163 ? 13.339 23.195 -42.828 1.00 73.88 1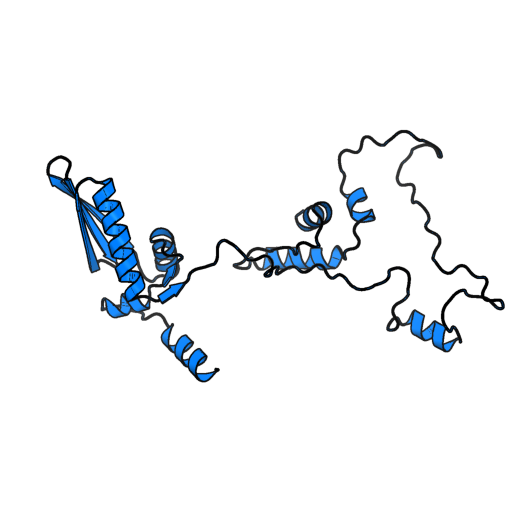63 LYS A O 1
ATOM 1327 N N . HIS A 1 164 ? 13.165 23.568 -40.626 1.00 66.50 164 HIS A N 1
ATOM 1328 C CA . HIS A 1 164 ? 11.721 23.318 -40.552 1.00 66.50 164 HIS A CA 1
ATOM 1329 C C . HIS A 1 164 ? 10.855 24.582 -40.621 1.00 66.50 164 HIS A C 1
ATOM 1331 O O . HIS A 1 164 ? 9.630 24.500 -40.543 1.00 66.50 164 HIS A O 1
ATOM 1337 N N . ASP A 1 165 ? 11.469 25.756 -40.762 1.00 71.88 165 ASP A N 1
ATOM 1338 C CA . ASP A 1 165 ? 10.759 27.028 -40.843 1.00 71.88 165 ASP A CA 1
ATOM 1339 C C . ASP A 1 165 ? 10.826 27.663 -42.241 1.00 71.88 165 ASP A C 1
ATOM 1341 O O . ASP A 1 165 ? 11.588 27.262 -43.123 1.00 71.88 165 ASP A O 1
ATOM 1345 N N . ARG A 1 166 ? 10.001 28.695 -42.438 1.00 79.00 166 ARG A N 1
ATOM 1346 C CA . ARG A 1 166 ? 9.955 29.490 -43.672 1.00 79.00 166 ARG A CA 1
ATOM 1347 C C . ARG A 1 166 ? 10.860 30.729 -43.625 1.00 79.00 166 ARG A C 1
ATOM 1349 O O . ARG A 1 166 ? 10.702 31.618 -44.455 1.00 79.00 166 ARG A O 1
ATOM 1356 N N . ARG A 1 167 ? 11.773 30.848 -42.652 1.00 74.31 167 ARG A N 1
ATOM 1357 C CA . ARG A 1 167 ? 12.624 32.044 -42.521 1.00 74.31 167 ARG A CA 1
ATOM 1358 C C . ARG A 1 167 ? 13.728 32.041 -43.576 1.00 74.31 167 ARG A C 1
ATOM 1360 O O . ARG A 1 167 ? 14.065 31.001 -44.134 1.00 74.31 167 ARG A O 1
ATOM 1367 N N . GLY A 1 168 ? 14.295 33.206 -43.875 1.00 81.06 168 GLY A N 1
ATOM 1368 C CA . GLY A 1 168 ? 15.466 33.297 -44.752 1.00 81.06 168 GLY A CA 1
ATOM 1369 C C . GLY A 1 168 ? 16.673 32.560 -44.158 1.00 81.06 168 GLY A C 1
ATOM 1370 O O . GLY A 1 168 ? 16.820 32.493 -42.935 1.00 81.06 168 GLY A O 1
ATOM 1371 N N . LEU A 1 169 ? 17.533 32.005 -45.017 1.00 78.06 169 LEU A N 1
ATOM 1372 C CA . LEU A 1 169 ? 18.837 31.482 -44.594 1.00 78.06 169 LEU A CA 1
ATOM 1373 C C . LEU A 1 169 ? 19.647 32.628 -43.960 1.00 78.06 169 LEU A C 1
ATOM 1375 O O . LEU A 1 169 ? 19.650 33.737 -44.485 1.00 78.06 169 LEU A O 1
ATOM 1379 N N . GLY A 1 170 ? 20.281 32.380 -42.810 1.00 79.38 170 GLY A N 1
ATOM 1380 C CA . GLY A 1 170 ? 21.038 33.399 -42.066 1.00 79.38 170 GLY A CA 1
ATOM 1381 C C . GLY A 1 170 ? 20.218 34.275 -41.104 1.00 79.38 170 GLY A C 1
ATOM 1382 O O . GLY A 1 170 ? 20.752 35.228 -40.544 1.00 79.38 170 GLY A O 1
ATOM 1383 N N . CYS A 1 171 ? 18.931 33.984 -40.872 1.00 76.81 171 CYS A N 1
ATOM 1384 C CA . CYS A 1 171 ? 18.125 34.733 -39.902 1.00 76.81 171 CYS A CA 1
ATOM 1385 C C . CYS A 1 171 ? 18.542 34.421 -38.448 1.00 76.81 171 CYS A C 1
ATOM 1387 O O . CYS A 1 171 ? 18.198 33.369 -37.916 1.00 76.81 171 CYS A O 1
ATOM 1389 N N . THR A 1 172 ? 19.225 35.360 -37.785 1.00 69.31 172 THR A N 1
ATOM 1390 C CA . THR A 1 172 ? 19.719 35.245 -36.393 1.00 69.31 172 THR A CA 1
ATOM 1391 C C . THR A 1 172 ? 18.688 35.605 -35.319 1.00 69.31 172 THR A C 1
ATOM 1393 O O . THR A 1 172 ? 18.995 35.593 -34.131 1.00 69.31 172 THR A O 1
ATOM 1396 N N . LYS A 1 173 ? 17.451 35.947 -35.704 1.00 67.06 173 LYS A N 1
ATOM 1397 C CA . LYS 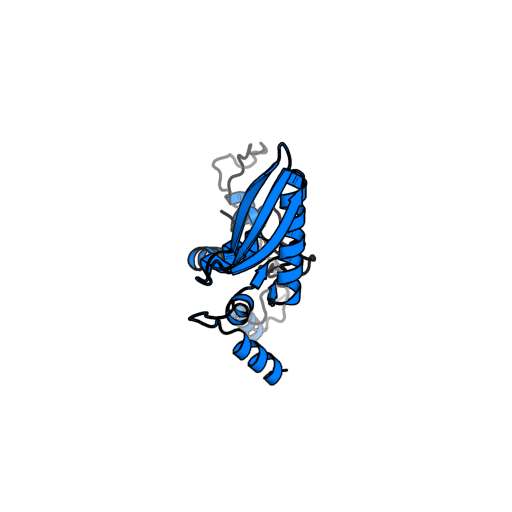A 1 173 ? 16.408 36.321 -34.741 1.00 67.06 173 LYS A CA 1
ATOM 1398 C C . LYS A 1 173 ? 15.994 35.097 -33.930 1.00 67.06 173 LYS A C 1
ATOM 1400 O O . LYS A 1 173 ? 15.508 34.115 -34.501 1.00 67.06 173 LYS A O 1
ATOM 1405 N N . GLU A 1 174 ? 16.138 35.176 -32.611 1.00 57.31 174 GLU A N 1
ATOM 1406 C CA . GLU A 1 174 ? 15.688 34.114 -31.720 1.00 57.31 174 GLU A CA 1
ATOM 1407 C C . GLU A 1 174 ? 14.191 33.864 -31.897 1.00 57.31 174 GLU A C 1
ATOM 1409 O O . GLU A 1 174 ? 13.358 34.777 -31.917 1.00 57.31 174 GLU A O 1
ATOM 1414 N N . THR A 1 175 ? 13.835 32.595 -32.069 1.00 53.84 175 THR A N 1
ATOM 1415 C CA . THR A 1 175 ? 12.437 32.189 -32.076 1.00 53.84 175 THR A CA 1
ATOM 1416 C C . THR A 1 175 ? 11.860 32.463 -30.693 1.00 53.84 175 THR A C 1
ATOM 1418 O O . THR A 1 175 ? 12.249 31.796 -29.737 1.00 53.84 175 THR A O 1
ATOM 1421 N N . LYS A 1 176 ? 10.887 33.374 -30.580 1.00 48.94 176 LYS A N 1
ATOM 1422 C CA . LYS A 1 176 ? 9.990 33.423 -29.416 1.00 48.94 176 LYS A CA 1
ATOM 1423 C C . LYS A 1 176 ? 9.157 32.134 -29.407 1.00 48.94 176 LYS A C 1
ATOM 1425 O O . LYS A 1 176 ? 8.038 32.102 -29.913 1.00 48.94 176 LYS A O 1
ATOM 1430 N N . LYS A 1 177 ? 9.731 31.030 -28.926 1.00 43.47 177 LYS A N 1
ATOM 1431 C CA . LYS A 1 177 ? 9.054 29.734 -28.840 1.00 43.47 177 LYS A CA 1
ATOM 1432 C C . LYS A 1 177 ? 8.070 29.784 -27.674 1.00 43.47 177 LYS A C 1
ATOM 1434 O O . LYS A 1 177 ? 8.467 29.718 -26.515 1.00 43.47 177 LYS A O 1
ATOM 1439 N N . LYS A 1 178 ? 6.769 29.797 -27.979 1.00 42.47 178 LYS A N 1
ATOM 1440 C CA . LYS A 1 178 ? 5.834 29.017 -27.157 1.00 42.47 178 LYS A CA 1
ATOM 1441 C C . LYS A 1 178 ? 6.359 27.580 -27.204 1.00 42.47 178 LYS A C 1
ATOM 1443 O O . LYS A 1 178 ? 6.582 27.080 -28.304 1.00 42.47 178 LYS A O 1
ATOM 1448 N N . ARG A 1 179 ? 6.649 26.984 -26.042 1.00 41.53 179 ARG A N 1
ATOM 1449 C CA . ARG A 1 179 ? 7.241 25.643 -25.885 1.00 41.53 179 ARG A CA 1
ATOM 1450 C C . ARG A 1 179 ? 6.385 24.602 -26.622 1.00 41.53 179 ARG A C 1
ATOM 1452 O O . ARG A 1 179 ? 5.424 24.079 -26.070 1.00 41.53 179 ARG A O 1
ATOM 1459 N N . SER A 1 180 ? 6.681 24.361 -27.896 1.00 46.50 180 SER A N 1
ATOM 1460 C CA . SER A 1 180 ? 6.069 23.307 -28.694 1.00 46.50 180 SER A CA 1
ATOM 1461 C C . SER A 1 180 ? 6.941 22.057 -28.599 1.00 46.50 180 SER A C 1
ATOM 1463 O O . SER A 1 180 ? 8.168 22.123 -28.669 1.00 46.50 180 SER A O 1
ATOM 1465 N N . SER A 1 181 ? 6.276 20.923 -28.413 1.00 52.34 181 SER A N 1
ATOM 1466 C CA . SER A 1 181 ? 6.800 19.570 -28.173 1.00 52.34 181 SER A CA 1
ATOM 1467 C C . SER A 1 181 ? 7.953 19.137 -29.088 1.00 52.34 181 SER A C 1
ATOM 1469 O O . SER A 1 181 ? 8.828 18.401 -28.656 1.00 52.34 181 SER A O 1
ATOM 1471 N N . LYS A 1 182 ? 8.017 19.656 -30.319 1.00 52.19 182 LYS A N 1
ATOM 1472 C CA . LYS A 1 182 ? 8.977 19.229 -31.351 1.00 52.19 182 LYS A CA 1
ATOM 1473 C C . LYS A 1 182 ? 10.443 19.599 -31.099 1.00 52.19 182 LYS A C 1
ATOM 1475 O O . LYS A 1 182 ? 11.317 19.078 -31.773 1.00 52.19 182 LYS A O 1
ATOM 1480 N N . VAL A 1 183 ? 10.729 20.528 -30.186 1.00 51.69 183 VAL A N 1
ATOM 1481 C CA . VAL A 1 183 ? 12.122 20.883 -29.835 1.00 51.69 183 VAL A CA 1
ATOM 1482 C C . VAL A 1 183 ? 12.659 19.948 -28.756 1.00 51.69 183 VAL A C 1
ATOM 1484 O O . VAL A 1 183 ? 13.843 19.647 -28.750 1.00 51.69 183 VAL A O 1
ATOM 1487 N N . LEU A 1 184 ? 11.773 19.459 -27.887 1.00 52.25 184 LEU A N 1
ATOM 1488 C CA . LEU A 1 184 ? 12.122 18.598 -26.762 1.00 52.25 184 LEU A CA 1
ATOM 1489 C C . LEU A 1 184 ? 12.467 17.175 -27.235 1.00 52.25 184 LEU A C 1
ATOM 1491 O O . LEU A 1 184 ? 13.388 16.567 -26.709 1.00 52.25 184 LEU A O 1
ATOM 1495 N N . GLU A 1 185 ? 11.797 16.689 -28.286 1.00 53.12 185 GLU A N 1
ATOM 1496 C CA . GLU A 1 185 ? 12.089 15.395 -28.926 1.00 53.12 185 GLU A CA 1
ATOM 1497 C C . GLU A 1 185 ? 13.474 15.344 -29.595 1.00 53.12 185 GLU A C 1
ATOM 1499 O O . GLU A 1 185 ? 14.090 14.286 -29.633 1.00 53.12 185 GLU A O 1
ATOM 1504 N N . SER A 1 186 ? 13.996 16.474 -30.091 1.00 54.25 186 SER A N 1
ATOM 1505 C CA . SER A 1 186 ? 15.288 16.524 -30.801 1.00 54.25 186 SER A CA 1
ATOM 1506 C C . SER A 1 186 ? 16.509 16.417 -29.878 1.00 54.25 186 SER A C 1
ATOM 1508 O O . SER A 1 186 ? 17.613 16.195 -30.373 1.00 54.25 186 SER A O 1
ATOM 1510 N N . GLU A 1 187 ? 16.332 16.614 -28.571 1.00 56.25 187 GLU A N 1
ATOM 1511 C CA . GLU A 1 187 ? 17.398 16.551 -27.557 1.00 56.25 187 GLU A CA 1
ATOM 1512 C C . GLU A 1 187 ? 17.232 15.353 -26.606 1.00 56.25 187 GLU A C 1
ATOM 1514 O O . GLU A 1 187 ? 18.089 15.116 -25.756 1.00 56.25 187 GLU A O 1
ATOM 1519 N N . CYS A 1 188 ? 16.153 14.575 -26.744 1.00 57.66 188 CYS A N 1
ATOM 1520 C CA . CYS A 1 188 ? 15.921 13.399 -25.913 1.00 57.66 188 CYS A CA 1
ATOM 1521 C C . CYS A 1 188 ? 16.761 12.220 -26.401 1.00 57.66 188 CYS A C 1
ATOM 1523 O O . CYS A 1 188 ? 16.578 11.711 -27.502 1.00 57.66 188 CYS A O 1
ATOM 1525 N N . THR A 1 189 ? 17.661 11.749 -25.542 1.00 66.88 189 THR A N 1
ATOM 1526 C CA . THR A 1 189 ? 18.509 10.572 -25.785 1.00 66.88 189 THR A CA 1
ATOM 1527 C C . THR A 1 189 ? 17.799 9.248 -25.485 1.00 66.88 189 THR A C 1
ATOM 1529 O O . THR A 1 189 ? 18.420 8.189 -25.539 1.00 66.88 189 THR A O 1
ATOM 1532 N N . MET A 1 190 ? 16.506 9.291 -25.151 1.00 74.69 190 MET A N 1
ATOM 1533 C CA . MET A 1 190 ? 15.704 8.133 -24.758 1.00 74.69 190 MET A CA 1
ATOM 1534 C C . MET A 1 190 ? 14.802 7.640 -25.885 1.00 74.69 190 MET A C 1
ATOM 1536 O O . MET A 1 190 ? 14.303 8.431 -26.682 1.00 74.69 190 MET A O 1
ATOM 1540 N N . ASP A 1 191 ? 14.527 6.336 -25.887 1.00 79.38 191 ASP A N 1
ATOM 1541 C CA . ASP A 1 191 ? 13.582 5.699 -26.806 1.00 79.38 191 ASP A CA 1
ATOM 1542 C C . ASP A 1 191 ? 12.129 6.065 -26.456 1.00 79.38 191 ASP A C 1
ATOM 1544 O O . ASP A 1 191 ? 11.460 5.401 -25.663 1.00 79.38 191 ASP A O 1
ATOM 1548 N N . THR A 1 192 ? 11.643 7.164 -27.030 1.00 81.19 192 THR A N 1
ATOM 1549 C CA . THR A 1 192 ? 10.287 7.678 -26.800 1.00 81.19 192 THR A CA 1
ATOM 1550 C C . THR A 1 192 ? 9.187 6.711 -27.228 1.00 81.19 192 THR A C 1
ATOM 1552 O O . THR A 1 192 ? 8.125 6.731 -26.611 1.00 81.19 192 THR A O 1
ATOM 1555 N N . ALA A 1 193 ? 9.421 5.855 -28.228 1.00 79.81 193 ALA A N 1
ATOM 1556 C CA . ALA A 1 193 ? 8.426 4.884 -28.678 1.00 79.81 193 ALA A CA 1
ATOM 1557 C C . ALA A 1 193 ? 8.210 3.793 -27.621 1.00 79.81 193 ALA A C 1
ATOM 1559 O O . ALA A 1 193 ? 7.078 3.553 -27.210 1.00 79.81 193 ALA A O 1
ATOM 1560 N N . PHE A 1 194 ? 9.299 3.216 -27.102 1.00 83.00 194 PHE A N 1
ATOM 1561 C CA . PHE A 1 194 ? 9.231 2.202 -26.047 1.00 83.00 194 PHE A CA 1
ATOM 1562 C C . PHE A 1 194 ? 8.508 2.708 -24.792 1.00 83.00 194 PHE A C 1
ATOM 1564 O O . PHE A 1 194 ? 7.624 2.035 -24.257 1.00 83.00 194 PHE A O 1
ATOM 1571 N N . TYR A 1 195 ? 8.869 3.902 -24.307 1.00 86.38 195 TYR A N 1
ATOM 1572 C CA . TYR A 1 195 ? 8.205 4.452 -23.126 1.00 86.38 195 TYR A CA 1
ATOM 1573 C C . TYR A 1 195 ? 6.765 4.881 -23.425 1.00 86.38 195 TYR A C 1
ATOM 1575 O O . TYR A 1 195 ? 5.937 4.784 -22.528 1.00 86.38 195 TYR A O 1
ATOM 1583 N N . GLY A 1 196 ? 6.440 5.294 -24.653 1.00 85.06 196 GLY A N 1
ATOM 1584 C CA . GLY A 1 196 ? 5.059 5.546 -25.074 1.00 85.06 196 GLY A CA 1
ATOM 1585 C C . GLY A 1 196 ? 4.178 4.305 -24.913 1.00 85.06 196 GLY A C 1
ATOM 1586 O O . GLY A 1 196 ? 3.167 4.358 -24.210 1.00 85.06 196 GLY A O 1
ATOM 1587 N N . ASP A 1 197 ? 4.624 3.167 -25.451 1.00 85.12 197 ASP A N 1
ATOM 1588 C CA . ASP A 1 197 ? 3.929 1.880 -25.316 1.00 85.12 197 ASP A CA 1
ATOM 1589 C C . ASP A 1 197 ? 3.801 1.454 -23.841 1.00 85.12 197 ASP A C 1
ATOM 1591 O O . ASP A 1 197 ? 2.765 0.939 -23.406 1.00 85.12 197 ASP A O 1
ATOM 1595 N N . LEU A 1 198 ? 4.841 1.700 -23.031 1.00 85.38 198 LEU A N 1
ATOM 1596 C CA . LEU A 1 198 ? 4.810 1.440 -21.591 1.00 85.38 198 LEU A CA 1
ATOM 1597 C C . LEU A 1 198 ? 3.711 2.260 -20.900 1.00 85.38 198 LEU A C 1
ATOM 1599 O O . LEU A 1 198 ? 2.927 1.689 -20.137 1.00 85.38 198 LEU A O 1
ATOM 1603 N N . MET A 1 199 ? 3.636 3.567 -21.169 1.00 87.94 199 MET A N 1
ATOM 1604 C CA . MET A 1 199 ? 2.627 4.450 -20.575 1.00 87.94 199 MET A CA 1
ATOM 1605 C C . MET A 1 199 ? 1.214 4.051 -21.008 1.00 87.94 199 MET A C 1
ATOM 1607 O O . MET A 1 199 ? 0.326 3.952 -20.161 1.00 87.94 199 MET A O 1
ATOM 1611 N N . GLU A 1 200 ? 1.005 3.735 -22.288 1.00 86.75 200 GLU A N 1
ATOM 1612 C CA . GLU A 1 200 ? -0.289 3.260 -22.787 1.00 86.75 200 GLU A CA 1
ATOM 1613 C C . GLU A 1 200 ? -0.699 1.944 -22.108 1.00 86.75 200 GLU A C 1
ATOM 1615 O O . GLU A 1 200 ? -1.818 1.810 -21.604 1.00 86.75 200 GLU A O 1
ATOM 1620 N N . SER A 1 201 ? 0.231 0.993 -21.984 1.00 84.12 201 SER A N 1
ATOM 1621 C CA . SER A 1 201 ? -0.026 -0.277 -21.299 1.00 84.12 201 SER A CA 1
ATOM 1622 C C . SER A 1 201 ? -0.378 -0.090 -19.817 1.00 84.12 201 SER A C 1
ATOM 1624 O O . SER A 1 201 ? -1.246 -0.796 -19.292 1.00 84.12 201 SER A O 1
ATOM 1626 N N . ALA A 1 202 ? 0.251 0.879 -19.143 1.00 83.06 202 ALA A N 1
ATOM 1627 C CA . ALA A 1 202 ? -0.036 1.214 -17.755 1.00 83.06 202 ALA A CA 1
ATOM 1628 C C . ALA A 1 202 ? -1.425 1.854 -17.610 1.00 83.06 202 ALA A C 1
ATOM 1630 O O . ALA A 1 202 ? -2.186 1.465 -16.721 1.00 83.06 202 ALA A O 1
ATOM 1631 N N . LEU A 1 203 ? -1.799 2.762 -18.516 1.00 84.06 203 LEU A N 1
ATOM 1632 C CA . LEU A 1 203 ? -3.125 3.386 -18.538 1.00 84.06 203 LEU A CA 1
ATOM 1633 C C . LEU A 1 203 ? -4.243 2.360 -18.758 1.00 84.06 203 LEU A C 1
ATOM 1635 O O . LEU A 1 203 ? -5.269 2.412 -18.076 1.00 84.06 203 LEU A O 1
ATOM 1639 N N . VAL A 1 204 ? -4.037 1.401 -19.666 1.00 86.38 204 VAL A N 1
ATOM 1640 C CA . VAL A 1 204 ? -5.001 0.321 -19.935 1.00 86.38 204 VAL A CA 1
ATOM 1641 C C . VAL A 1 204 ? -5.154 -0.597 -18.723 1.00 86.38 204 VAL A C 1
ATOM 1643 O O . VAL A 1 204 ? -6.271 -0.963 -18.357 1.00 86.38 204 VAL A O 1
ATOM 1646 N N . ARG A 1 205 ? -4.041 -0.975 -18.085 1.00 77.44 205 ARG A N 1
ATOM 1647 C CA . ARG A 1 205 ? -4.040 -1.951 -16.985 1.00 77.44 205 ARG A CA 1
ATOM 1648 C C . ARG A 1 205 ? -4.475 -1.374 -15.642 1.00 77.44 205 ARG A C 1
ATOM 1650 O O . ARG A 1 205 ? -4.881 -2.158 -14.789 1.00 77.44 205 ARG A O 1
ATOM 1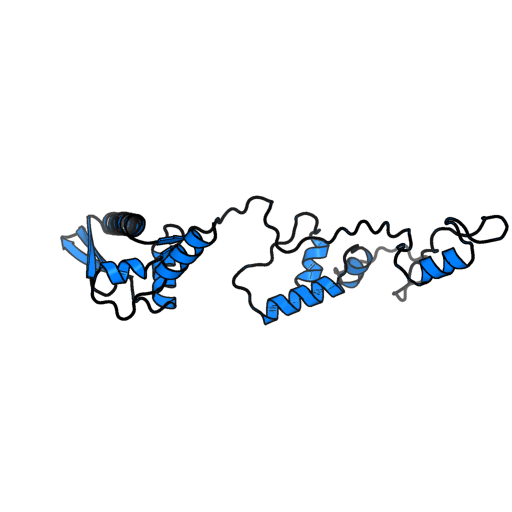657 N N . LYS A 1 206 ? -4.387 -0.052 -15.446 1.00 75.00 206 LYS A N 1
ATOM 1658 C CA . LYS A 1 206 ? -4.676 0.635 -14.172 1.00 75.00 206 LYS A CA 1
ATOM 1659 C C . LYS A 1 206 ? -4.048 -0.090 -12.968 1.00 75.00 206 LYS A C 1
ATOM 1661 O O . LYS A 1 206 ? -4.775 -0.553 -12.085 1.00 75.00 206 LYS A O 1
ATOM 1666 N N . PRO A 1 207 ? -2.714 -0.265 -12.956 1.00 71.12 207 PRO A N 1
ATOM 1667 C CA . PRO A 1 207 ? -2.043 -0.958 -11.867 1.00 71.12 207 PRO A CA 1
ATOM 1668 C C . PRO A 1 207 ? -2.321 -0.267 -10.526 1.00 71.12 207 PRO A C 1
ATOM 1670 O O . PRO A 1 207 ? -2.501 0.945 -10.458 1.00 71.12 207 PRO A O 1
ATOM 1673 N N . TYR A 1 208 ? -2.316 -1.044 -9.442 1.00 61.81 208 TYR A N 1
ATOM 1674 C CA . TYR A 1 208 ? -2.533 -0.558 -8.070 1.00 61.81 208 TYR A CA 1
ATOM 1675 C C . TYR A 1 208 ? -1.339 0.262 -7.513 1.00 61.81 208 TYR A C 1
ATOM 1677 O O . TYR A 1 208 ? -1.274 0.575 -6.329 1.00 61.81 208 TYR A O 1
ATOM 1685 N N . TYR A 1 209 ? -0.362 0.599 -8.353 1.00 69.12 209 TYR A N 1
ATOM 1686 C CA . TYR A 1 209 ? 0.834 1.351 -7.988 1.00 69.12 209 TYR A CA 1
ATOM 1687 C C . TYR A 1 209 ? 1.130 2.418 -9.043 1.00 69.12 209 TYR A C 1
ATOM 1689 O O . TYR A 1 209 ? 0.872 2.214 -10.231 1.00 69.12 209 TYR A O 1
ATOM 1697 N N . ASP A 1 210 ? 1.715 3.529 -8.603 1.00 76.25 210 ASP A N 1
ATOM 1698 C CA . ASP A 1 210 ? 2.108 4.625 -9.485 1.00 76.25 210 ASP A CA 1
ATOM 1699 C C . ASP A 1 210 ? 3.421 4.321 -10.218 1.00 76.25 210 ASP A C 1
ATOM 1701 O O . ASP A 1 210 ? 4.272 3.556 -9.746 1.00 76.25 210 ASP A O 1
ATOM 1705 N N . LEU A 1 211 ? 3.603 4.947 -11.383 1.00 81.94 211 LEU A N 1
ATOM 1706 C CA . LEU A 1 211 ? 4.880 4.941 -12.091 1.00 81.94 211 LEU A CA 1
ATOM 1707 C C . LEU A 1 211 ? 5.824 5.966 -11.454 1.00 81.94 211 LEU A C 1
ATOM 1709 O O . LEU A 1 211 ? 5.549 7.164 -11.413 1.00 81.94 211 LEU A O 1
ATOM 1713 N N . ILE A 1 212 ? 6.955 5.474 -10.964 1.00 81.81 212 ILE A N 1
ATOM 1714 C CA . ILE A 1 212 ? 8.015 6.219 -10.301 1.00 81.81 212 ILE A CA 1
ATOM 1715 C C . ILE A 1 212 ? 9.249 6.151 -11.199 1.00 81.81 212 ILE A C 1
ATOM 1717 O O . ILE A 1 212 ? 9.920 5.119 -11.297 1.00 81.81 212 ILE A O 1
ATOM 1721 N N . PHE A 1 213 ? 9.534 7.275 -11.854 1.00 84.81 213 PHE A N 1
ATOM 1722 C CA . PHE A 1 213 ? 10.696 7.440 -12.721 1.00 84.81 213 PHE A CA 1
ATOM 1723 C C . PHE A 1 213 ? 11.987 7.520 -11.913 1.00 84.81 213 PHE A C 1
ATOM 1725 O O . PHE A 1 213 ? 12.066 8.225 -10.902 1.00 84.81 213 PHE A O 1
ATOM 1732 N N . SER A 1 214 ? 13.015 6.844 -12.412 1.00 84.25 214 SER A N 1
ATOM 1733 C CA . SER A 1 214 ? 14.367 6.920 -11.877 1.00 84.25 214 SER A CA 1
ATOM 1734 C C . SER A 1 214 ? 14.939 8.358 -11.971 1.00 84.25 214 SER A C 1
ATOM 1736 O O . SER A 1 214 ? 14.459 9.189 -12.763 1.00 84.25 214 SER A O 1
ATOM 1738 N N . PRO A 1 215 ? 15.904 8.743 -11.114 1.00 80.75 215 PRO A N 1
ATOM 1739 C CA . PRO A 1 215 ? 16.434 10.111 -11.075 1.00 80.75 215 PRO A CA 1
ATOM 1740 C C . PRO A 1 215 ? 17.176 10.527 -12.357 1.00 80.75 215 PRO A C 1
ATOM 1742 O O . PRO A 1 215 ? 17.375 11.715 -12.584 1.00 80.75 215 PRO A O 1
ATOM 1745 N N . GLU A 1 216 ? 17.539 9.576 -13.215 1.00 82.69 216 GLU A N 1
ATOM 1746 C CA . GLU A 1 216 ? 18.223 9.791 -14.492 1.00 82.69 216 GLU A CA 1
ATOM 1747 C C . GLU A 1 216 ? 17.304 10.397 -15.573 1.00 82.69 216 GLU A C 1
ATOM 1749 O O . GLU A 1 216 ? 17.788 10.900 -16.593 1.00 82.69 216 GLU A O 1
ATOM 1754 N N . PHE A 1 217 ? 15.981 10.370 -15.364 1.00 83.31 217 PHE A N 1
ATOM 1755 C CA . PHE A 1 217 ? 15.018 11.082 -16.204 1.00 83.31 217 PHE A CA 1
ATOM 1756 C C . PHE A 1 217 ? 15.026 12.581 -15.901 1.00 83.31 217 PHE A C 1
ATOM 1758 O O . PHE A 1 217 ? 14.695 13.002 -14.789 1.00 83.31 217 PHE A O 1
ATOM 1765 N N . THR A 1 218 ? 15.291 13.392 -16.920 1.00 82.75 218 THR A N 1
ATOM 1766 C CA . THR A 1 218 ? 15.179 14.854 -16.850 1.00 82.75 218 THR A CA 1
ATOM 1767 C C . THR A 1 218 ? 13.717 15.306 -16.773 1.00 82.75 218 THR A C 1
ATOM 1769 O O . THR A 1 218 ? 12.797 14.597 -17.183 1.00 82.75 218 THR A O 1
ATOM 1772 N N . GLU A 1 219 ? 13.481 16.523 -16.275 1.00 77.38 219 GLU A N 1
ATOM 1773 C CA . GLU A 1 219 ? 12.137 17.119 -16.224 1.00 77.38 219 GLU A CA 1
ATOM 1774 C C . GLU A 1 219 ? 11.485 17.177 -17.616 1.00 77.38 219 GLU A C 1
ATOM 1776 O O . GLU A 1 219 ? 10.317 16.827 -17.779 1.00 77.38 219 GLU A O 1
ATOM 1781 N N . SER A 1 220 ? 12.261 17.537 -18.640 1.00 76.88 220 SER A N 1
ATOM 1782 C CA . SER A 1 220 ? 11.829 17.562 -20.039 1.00 76.88 220 SER A CA 1
ATOM 1783 C C . SER A 1 220 ? 11.374 16.198 -20.548 1.00 76.88 220 SER A C 1
ATOM 1785 O O . SER A 1 220 ? 10.335 16.097 -21.194 1.00 76.88 220 SER A O 1
ATOM 1787 N N . GLU A 1 221 ? 12.125 15.148 -20.229 1.00 80.56 221 GLU A N 1
ATOM 1788 C CA . GLU A 1 221 ? 11.806 13.780 -20.629 1.00 80.56 221 GLU A CA 1
ATOM 1789 C C . GLU A 1 221 ? 10.522 13.289 -19.955 1.00 80.56 221 GLU A C 1
ATOM 1791 O O . GLU A 1 221 ? 9.651 12.728 -20.614 1.00 80.56 221 GLU A O 1
ATOM 1796 N N . ARG A 1 222 ? 10.342 13.576 -18.660 1.00 80.44 222 ARG A N 1
ATOM 1797 C CA . ARG A 1 222 ? 9.115 13.216 -17.928 1.00 80.44 222 ARG A CA 1
ATOM 1798 C C . ARG A 1 222 ? 7.878 13.899 -18.510 1.00 80.44 222 ARG A C 1
ATOM 1800 O O . ARG A 1 222 ? 6.828 13.271 -18.604 1.00 80.44 222 ARG A O 1
ATOM 1807 N N . ILE A 1 223 ? 7.997 15.158 -18.938 1.00 76.88 223 ILE A N 1
ATOM 1808 C CA . ILE A 1 223 ? 6.899 15.901 -19.581 1.00 76.88 223 ILE A CA 1
ATOM 1809 C C . ILE A 1 223 ? 6.475 15.255 -20.908 1.00 76.88 223 ILE A C 1
ATOM 1811 O O . ILE A 1 223 ? 5.299 15.304 -21.251 1.00 76.88 223 ILE A O 1
ATOM 1815 N N . ILE A 1 224 ? 7.403 14.655 -21.658 1.00 80.00 224 ILE A N 1
ATOM 1816 C CA . ILE A 1 224 ? 7.077 13.952 -22.909 1.00 80.00 224 ILE A CA 1
ATOM 1817 C C . ILE A 1 224 ? 6.298 12.670 -22.621 1.00 80.00 224 ILE A C 1
ATOM 1819 O O . ILE A 1 224 ? 5.324 12.392 -23.308 1.00 80.00 224 ILE A O 1
ATOM 1823 N N . LEU A 1 225 ? 6.704 11.915 -21.598 1.00 77.69 225 LEU A N 1
ATOM 1824 C CA . LEU A 1 225 ? 6.105 10.617 -21.269 1.00 77.69 225 LEU A CA 1
ATOM 1825 C C . LEU A 1 225 ? 4.739 10.727 -20.587 1.00 77.69 225 LEU A C 1
ATOM 1827 O O . LEU A 1 225 ? 3.964 9.782 -20.601 1.00 77.69 225 LEU A O 1
ATOM 1831 N N . THR A 1 226 ? 4.437 11.866 -19.971 1.00 68.56 226 THR A N 1
ATOM 1832 C CA . THR A 1 226 ? 3.189 12.074 -19.214 1.00 68.56 226 THR A CA 1
ATOM 1833 C C . THR A 1 226 ? 2.100 12.795 -20.005 1.00 68.56 226 THR A C 1
ATOM 1835 O O . THR A 1 226 ? 1.090 13.200 -19.426 1.00 68.56 226 THR A O 1
ATOM 1838 N N . ARG A 1 227 ? 2.303 12.986 -21.310 1.00 60.38 227 ARG A N 1
ATOM 1839 C CA . ARG A 1 227 ? 1.413 13.746 -22.185 1.00 60.38 227 ARG A CA 1
ATOM 1840 C C . ARG A 1 227 ? 0.557 12.838 -23.052 1.00 60.38 227 ARG A C 1
ATOM 1842 O O . ARG A 1 227 ? -0.623 13.209 -23.239 1.00 60.38 227 ARG A O 1
#

Radius of gyration: 31.71 Å; chains: 1; bounding box: 68×60×81 Å